Protein 6BLB (pdb70)

CATH classification: 3.40.50.300 (+2 more: 1.10.8.60, 1.10.10.10)

Nearest PDB structures (foldseek):
  6blb-assembly1_A  TM=1.003E+00  e=1.768E-63  Pseudomonas aeruginosa PAO1
  7x5b-assembly1_A  TM=1.002E+00  e=1.503E-60  Pseudomonas aeruginosa PAO1
  7pbl-assembly1_C  TM=7.960E-01  e=4.661E-44  Streptococcus thermophilus
  8efy-assembly1_M  TM=8.796E-01  e=1.458E-39  Thermus thermophilus HB8
  8efy-assembly1_B  TM=8.010E-01  e=1.638E-39  Thermus thermophilus HB8

GO terms:
  GO:0072715 cellular response to selenite ion (P, IMP)
  GO:0006281 DNA repair (P, IMP)
  GO:0071247 cellular response to chromate (P, IMP)

InterPro domains:
  IPR003593 AAA+ ATPase domain [SM00382] (55-182)
  IPR004605 Holliday junction branch migration complex subunit RuvB [MF_00016] (1-352)
  IPR004605 Holliday junction branch migration complex subunit RuvB [PTHR42848] (12-336)
  IPR004605 Holliday junction branch migration complex subunit RuvB [TIGR00635] (28-330)
  IPR008823 RuvB, winged helix, C-terminal domain [PF05491] (259-329)
  IPR008824 RuvB-like, AAA+ ATPase domain [PF05496] (24-182)
  IPR027417 P-loop containing nucleoside triphosphate hydrolase [G3DSA:3.40.50.300] (23-184)
  IPR027417 P-loop containing nucleoside triphosphate hydrolase [SSF52540] (24-255)
  IPR036388 Winged helix-like DNA-binding domain superfamily [G3DSA:1.10.10.10] (261-352)
  IPR036390 Winged helix DNA-binding domain superfamily [SSF46785] (261-334)
  IPR041445 RuvB, AAA lid domain [PF17864] (185-258)

Organism: Pseudomonas aeruginosa (strain ATCC 15692 / DSM 22644 / CIP 104116 / JCM 14847 / LMG 12228 / 1C / PRS 101 / PAO1) (NCBI:txid208964)

B-factor: mean 33.22, std 12.88, range [12.54, 93.62]

Solvent-accessible surface area: 15752 Å² total; per-residue (Å²): 116,33,98,26,92,113,1,62,49,10,47,18,15,100,70,7,78,126,68,0,44,114,63,2,119,39,1,127,67,141,173,93,21,5,90,15,0,0,0,29,3,21,60,25,0,16,22,65,25,0,0,31,0,0,1,115,30,16,59,39,70,52,54,72,18,30,2,60,98,5,134,175,37,36,62,0,10,52,41,0,70,107,12,123,71,11,16,0,0,5,1,44,49,0,40,122,11,39,110,92,0,14,108,10,0,41,27,0,5,109,89,73,58,3,53,18,129,138,129,162,39,46,117,79,136,14,40,64,2,1,0,0,0,0,1,23,118,14,47,69,12,66,98,61,0,87,116,68,14,56,16,71,4,132,1,78,32,13,86,92,136,33,0,19,66,18,0,48,67,0,0,51,81,47,66,22,135,37,77,106,90,0,1,38,4,0,2,78,2,0,26,5,4,19,178,37,0,22,114,0,1,91,89,0,48,57,19,0,100,124,161,21,161,22,44,0,23,102,86,18,0,42,104,3,0,86,118,63,72,17,31,83,107,4,0,59,112,42,0,39,88,0,0,63,23,0,16,114,139,50,83,4,12,58,6,30,13,92,95,0,9,77,31,4,106,50,107,115,95,24,0,43,25,76,6,1,38,16,0,59,104,85,28,21,1,102,124,45,150,172,7,22,28,14,22,142,73,0,17,98,52,52,70,72,140,82,58,202,124,177,109

Sequence (311 aa):
AIRRPLKLADYIGQPSVREQMELFIHHAARGRQEALDHTLIFGPPGLGKTTLANIIAQEMGVSIKSTSSGPVLERPGDLAALLTNLEAGDVLFVDEIHRLSPIVEEVLYPAMEDFQLDIMIARSIKLDLPPFTLVGATTRAGMLTNPLRDRFGIVQRLEFYNVEDLATIVSRSAGILGLEIEEPQGAAEIAKRARGTPRIANRLLRRVRRDFAEVRGQGDITRRVIADKALNLLDVDERGFDHLDRRLLLTMIDKKFDDGGPVGIDNLAAALSEEERHTIEDVLEPYLIQQGYIMRTPRGRVVTRHAYLHFGLNIPKRLG

Secondary structure (DSSP, 8-state):
--S--SGGG--S-HHHHHHHHHHHHHHHHTT-PPPPEEEESSTTSSHHHHHHHHHHHHT--EEEEETTT--SHHHHHHHHTTPPTT-EEEEETGGGS-HHHHHHHHHHHHHSEEEEE---EEEEE----EEEEEES-GGGS-HHHHHT-SEEEE--PPPHHHHHHHHHHHHHHTT--B-HHHHHHHHHTSTT-HHHHHHHHHHHHHHHHHHSSSSB-HHHHHHHHHHTT--TTS--HHHHHHHHHHHHHHTT--B-HHHHHHHHT--HHIIIIIIHHHHHHTTSEEEETTEEEE-HHHHHHTTPPPP----

Foldseek 3Di:
DLQDQALVNDFFQVVVSVVLVVQLVVCVVVVAAGFAEEEAAFPQAQLVSVLNNSCSSNVHEEAEDEQVRCPDLVVVVVVQQPGDARYEYEYEQNLNHDPVNLVQVLCCLVPQWGWDCVVDTDIDHGHHYYYYYYHNDLVSHDPSSSVSGPHYHYGYQGDLVRQLVSLVVLCVVVVAAEDSLLSSQLSQQQLSHNSSSNVLSVQLQVQCVPPHVRHGYNVSSVVSCVVQQGDRNNDHPVLLVLLVCCCPVVVQDQDALVRSCVSSVHDSCCCVRPRPPSCVVVQQWDADPRHIGGDQVSCVVVVHDRDDDDD

Radius of gyration: 22.4 Å; Cα contacts (8 Å, |Δi|>4): 532; chains: 1; bounding box: 49×68×50 Å

Structure (mmCIF, N/CA/C/O backbone):
data_6BLB
#
_entry.id   6BLB
#
_cell.length_a   85.537
_cell.length_b   85.537
_cell.length_c   77.103
_cell.angle_alpha   90.00
_cell.angle_beta   90.00
_cell.angle_gamma   120.00
#
_symmetry.space_group_name_H-M   'P 65'
#
loop_
_entity.id
_entity.type
_entity.pdbx_description
1 polymer 'Holliday junction ATP-dependent DNA helicase RuvB'
2 non-polymer "ADENOSINE-5'-DIPHOSPHATE"
3 non-polymer 'TRIETHYLENE GLYCOL'
4 water water
#
loop_
_atom_site.group_PDB
_atom_site.id
_atom_site.type_symbol
_atom_site.label_atom_id
_atom_site.label_alt_id
_atom_site.label_comp_id
_atom_site.label_asym_id
_atom_site.label_entity_id
_atom_site.label_seq_id
_atom_site.pdbx_PDB_ins_code
_atom_site.Cartn_x
_atom_site.Cartn_y
_atom_site.Cartn_z
_atom_site.occupancy
_atom_site.B_iso_or_equiv
_atom_site.auth_seq_id
_atom_site.auth_comp_id
_atom_site.auth_asym_id
_atom_site.auth_atom_id
_atom_site.pdbx_PDB_model_num
ATOM 1 N N . ALA A 1 26 ? 31.284 22.631 -14.181 1.00 74.62 23 ALA A N 1
ATOM 2 C CA . ALA A 1 26 ? 32.581 23.344 -13.961 1.00 73.30 23 ALA A CA 1
ATOM 3 C C . ALA A 1 26 ? 32.940 23.400 -12.474 1.00 69.45 23 ALA A C 1
ATOM 4 O O . ALA A 1 26 ? 34.055 23.057 -12.082 1.00 68.77 23 ALA A O 1
ATOM 6 N N . ILE A 1 27 ? 31.971 23.815 -11.660 1.00 67.01 24 ILE A N 1
ATOM 7 C CA . ILE A 1 27 ? 32.154 23.976 -10.201 1.00 61.89 24 ILE A CA 1
ATOM 8 C C . ILE A 1 27 ? 31.995 22.707 -9.349 1.00 57.62 24 ILE A C 1
ATOM 9 O O . ILE A 1 27 ? 32.326 22.722 -8.159 1.00 56.56 24 ILE A O 1
ATOM 14 N N A ARG A 1 28 ? 31.482 21.631 -9.947 0.50 56.07 25 ARG A N 1
ATOM 15 N N B ARG A 1 28 ? 31.482 21.633 -9.948 0.50 56.05 25 ARG A N 1
ATOM 16 C CA A ARG A 1 28 ? 31.323 20.368 -9.233 0.50 53.01 25 ARG A CA 1
ATOM 17 C CA B ARG A 1 28 ? 31.319 20.362 -9.246 0.50 52.99 25 ARG A CA 1
ATOM 18 C C A ARG A 1 28 ? 32.664 19.638 -9.226 0.50 50.17 25 ARG A C 1
ATOM 19 C C B ARG A 1 28 ? 32.661 19.627 -9.231 0.50 50.15 25 ARG A C 1
ATOM 20 O O A ARG A 1 28 ? 33.252 19.434 -10.290 0.50 50.74 25 ARG A O 1
ATOM 21 O O B ARG A 1 28 ? 33.246 19.410 -10.294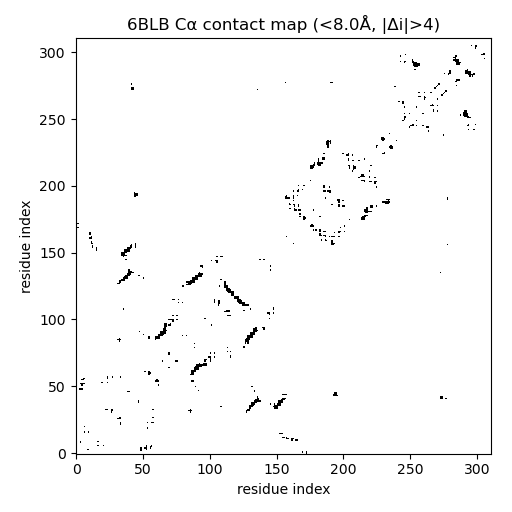 0.50 50.65 25 ARG A O 1
ATOM 36 N N . PRO A 1 29 ? 33.162 19.245 -8.034 1.00 47.13 26 PRO A N 1
ATOM 37 C CA . PRO A 1 29 ? 34.457 18.536 -8.008 1.00 45.48 26 PRO A CA 1
ATOM 38 C C . PRO A 1 29 ? 34.388 17.195 -8.747 1.00 43.75 26 PRO A C 1
ATOM 39 O O . PRO A 1 29 ? 33.438 16.430 -8.556 1.00 44.32 26 PRO A O 1
ATOM 43 N N . LEU A 1 30 ? 35.362 16.955 -9.617 1.00 43.60 27 LEU A N 1
ATOM 44 C CA . LEU A 1 30 ? 35.435 15.722 -10.403 1.00 44.19 27 LEU A CA 1
ATOM 45 C C . LEU A 1 30 ? 36.502 14.802 -9.859 1.00 39.85 27 LEU A C 1
ATOM 46 O O . LEU A 1 30 ? 36.654 13.671 -10.333 1.00 38.71 27 LEU A O 1
ATOM 51 N N . LYS A 1 31 ? 37.259 15.286 -8.877 1.00 36.67 28 LYS A N 1
ATOM 52 C CA . LYS A 1 31 ? 38.275 14.464 -8.243 1.00 34.97 28 LYS A CA 1
ATOM 53 C C . LYS A 1 31 ? 38.369 14.761 -6.762 1.00 31.57 28 LYS A C 1
ATOM 54 O O . LYS A 1 31 ? 37.927 15.820 -6.292 1.00 28.78 28 LYS A O 1
ATOM 60 N N . LEU A 1 32 ? 38.919 13.807 -6.018 1.00 29.30 29 LEU A N 1
ATOM 61 C CA . LEU A 1 32 ? 39.007 13.937 -4.556 1.00 30.21 29 LEU A CA 1
ATOM 62 C C . LEU A 1 32 ? 39.805 15.124 -4.080 1.00 31.56 29 LEU A C 1
ATOM 63 O O . LEU A 1 32 ? 39.483 15.691 -3.034 1.00 33.40 29 LEU A O 1
ATOM 68 N N . ALA A 1 33 ? 40.831 15.519 -4.838 1.00 33.97 30 ALA A N 1
ATOM 69 C CA . ALA A 1 33 ? 41.642 16.683 -4.456 1.00 36.38 30 ALA A CA 1
ATOM 70 C C . ALA A 1 33 ? 40.805 17.961 -4.300 1.00 38.64 30 ALA A C 1
ATOM 71 O O . ALA A 1 33 ? 41.167 18.851 -3.526 1.00 39.21 30 ALA A O 1
ATOM 73 N N . ASP A 1 34 ? 39.681 18.039 -5.017 1.00 37.71 31 ASP A N 1
ATOM 74 C CA . ASP A 1 34 ? 38.819 19.222 -4.979 1.00 39.57 31 ASP A CA 1
ATOM 75 C C . ASP A 1 34 ? 37.599 19.059 -4.069 1.00 37.62 31 ASP A C 1
ATOM 76 O O . ASP A 1 34 ? 36.743 19.942 -4.037 1.00 36.79 31 ASP A O 1
ATOM 81 N N . TYR A 1 35 ? 37.531 17.943 -3.337 1.00 34.10 32 TYR A N 1
ATOM 82 C CA . TYR A 1 35 ? 36.405 17.638 -2.452 1.00 34.62 32 TYR A CA 1
ATOM 83 C C . TYR A 1 35 ? 36.712 18.254 -1.086 1.00 35.40 32 TYR A C 1
ATOM 84 O O . TYR A 1 35 ? 37.438 17.674 -0.280 1.00 37.20 32 TYR A O 1
ATOM 93 N N . ILE A 1 36 ? 36.184 19.456 -0.866 1.00 34.19 33 ILE A N 1
ATOM 94 C CA . ILE A 1 36 ? 36.393 20.237 0.357 1.00 34.25 33 ILE A CA 1
ATOM 95 C C . ILE A 1 36 ? 35.322 19.957 1.401 1.00 32.39 33 ILE A C 1
ATOM 96 O O . ILE A 1 36 ? 34.180 19.662 1.056 1.00 31.05 33 ILE A O 1
ATOM 101 N N . GLY A 1 37 ? 35.705 20.032 2.675 1.00 30.79 34 GLY A N 1
ATOM 102 C CA . GLY A 1 37 ? 34.743 19.964 3.772 1.00 31.61 34 GLY A CA 1
ATOM 103 C C . GLY A 1 37 ? 34.283 18.635 4.335 1.00 30.76 34 GLY A C 1
ATOM 104 O O . GLY A 1 37 ? 33.418 18.629 5.219 1.00 31.37 34 GLY A O 1
ATOM 105 N N . GLN A 1 38 ? 34.836 17.531 3.835 1.00 29.14 35 GLN A N 1
ATOM 106 C CA . GLN A 1 38 ? 34.549 16.168 4.350 1.00 27.87 35 GLN A CA 1
ATOM 107 C C . GLN A 1 38 ? 35.907 15.447 4.418 1.00 26.25 35 GLN A C 1
ATOM 108 O O . GLN A 1 38 ? 36.128 14.474 3.700 1.00 24.62 35 GLN A O 1
ATOM 114 N N . PRO A 1 39 ? 36.824 15.935 5.283 1.00 26.54 36 PRO A N 1
ATOM 115 C CA . PRO A 1 39 ? 38.204 15.410 5.310 1.00 26.72 36 PRO A CA 1
ATOM 116 C C . PRO A 1 39 ? 38.338 13.916 5.568 1.00 25.64 36 PRO A C 1
ATOM 117 O O . PRO A 1 39 ? 39.172 13.270 4.942 1.00 23.93 36 PRO A O 1
ATOM 121 N N . SER A 1 40 ? 37.529 13.383 6.469 1.00 25.22 37 SER A N 1
ATOM 122 C CA . SER A 1 40 ? 37.580 11.957 6.782 1.00 26.10 37 SER A CA 1
ATOM 123 C C . SER A 1 40 ? 37.162 11.117 5.560 1.00 23.98 37 SER A C 1
ATOM 124 O O . SER A 1 40 ? 37.811 10.128 5.212 1.00 22.76 37 SER A O 1
ATOM 127 N N . VAL A 1 41 ? 36.073 11.525 4.912 1.00 23.13 38 VAL A N 1
ATOM 128 C CA . VAL A 1 41 ? 35.588 10.841 3.715 1.00 23.50 38 VAL A CA 1
ATOM 129 C C . VAL A 1 41 ? 36.628 10.895 2.619 1.00 22.93 38 VAL A C 1
ATOM 130 O O . VAL A 1 41 ? 36.950 9.870 2.017 1.00 22.44 38 VAL A O 1
ATOM 134 N N . ARG A 1 42 ? 37.160 12.086 2.365 1.00 23.30 39 ARG A N 1
ATOM 135 C CA . ARG A 1 42 ? 38.178 12.261 1.351 1.00 23.94 39 ARG A CA 1
ATOM 136 C C . ARG A 1 42 ? 39.419 11.392 1.609 1.00 22.13 39 ARG A C 1
ATOM 137 O O . ARG A 1 42 ? 39.871 10.686 0.711 1.00 21.12 39 ARG A O 1
ATOM 145 N N . GLU A 1 43 ? 39.970 11.471 2.817 1.00 21.59 40 GLU A N 1
ATOM 146 C CA . GLU A 1 43 ? 41.185 10.698 3.144 1.00 22.23 40 GLU A CA 1
ATOM 147 C C . GLU A 1 43 ? 40.953 9.184 2.990 1.00 20.90 40 GLU A C 1
ATOM 148 O O . GLU A 1 43 ? 41.793 8.469 2.435 1.00 19.35 40 GLU A O 1
ATOM 154 N N . GLN A 1 44 ? 39.834 8.704 3.508 1.00 19.74 41 GLN A N 1
ATOM 155 C CA . GLN A 1 44 ? 39.508 7.279 3.399 1.00 20.08 41 GLN A CA 1
ATOM 156 C C . GLN A 1 44 ? 39.359 6.831 1.935 1.00 19.50 41 GLN A C 1
ATOM 157 O O . GLN A 1 44 ? 39.946 5.806 1.501 1.00 18.59 41 GLN A O 1
ATOM 163 N N . MET A 1 45 ? 38.573 7.585 1.164 1.00 19.36 42 MET A N 1
ATOM 164 C CA . MET A 1 45 ? 38.339 7.205 -0.224 1.00 19.71 42 MET A CA 1
ATOM 165 C C . MET A 1 45 ? 39.597 7.253 -1.079 1.00 20.42 42 MET A C 1
ATOM 166 O O . MET A 1 45 ? 39.779 6.398 -1.959 1.00 19.99 42 MET A O 1
ATOM 171 N N . GLU A 1 46 ? 40.457 8.238 -0.835 1.00 21.02 43 GLU A N 1
ATOM 172 C CA . GLU A 1 46 ? 41.722 8.321 -1.560 1.00 23.25 43 GLU A CA 1
ATOM 173 C C . GLU A 1 46 ? 42.532 7.049 -1.311 1.00 21.19 43 GLU A C 1
ATOM 174 O O . GLU A 1 46 ? 43.118 6.505 -2.246 1.00 21.77 43 GLU A O 1
ATOM 180 N N . LEU A 1 47 ? 42.547 6.596 -0.058 1.00 19.61 44 LEU A N 1
ATOM 181 C CA . LEU A 1 47 ? 43.289 5.407 0.329 1.00 20.52 44 LEU A CA 1
ATOM 182 C C . LEU A 1 47 ? 42.711 4.130 -0.310 1.00 19.22 44 LEU A C 1
ATOM 183 O O . LEU A 1 47 ? 43.443 3.338 -0.902 1.00 17.58 44 LEU A O 1
ATOM 188 N N . PHE A 1 48 ? 41.394 3.955 -0.200 1.00 17.94 45 PHE A N 1
ATOM 189 C CA . PHE A 1 48 ? 40.766 2.728 -0.698 1.00 17.56 45 PHE A CA 1
ATOM 190 C C . PHE A 1 48 ? 40.844 2.613 -2.215 1.00 17.67 45 PHE A C 1
ATOM 191 O O . PHE A 1 48 ? 41.057 1.517 -2.743 1.00 16.72 45 PHE A O 1
ATOM 199 N N . ILE A 1 49 ? 40.698 3.755 -2.898 1.00 17.04 46 ILE A N 1
ATOM 200 C CA . ILE A 1 49 ? 40.797 3.816 -4.353 1.00 17.80 46 ILE A CA 1
ATOM 201 C C . ILE A 1 49 ? 42.226 3.529 -4.837 1.00 17.30 46 ILE A C 1
ATOM 202 O O . ILE A 1 49 ? 42.410 2.727 -5.749 1.00 17.42 46 ILE A O 1
ATOM 207 N N A HIS A 1 50 ? 43.218 4.179 -4.237 0.50 17.74 47 HIS A N 1
ATOM 208 N N B HIS A 1 50 ? 43.225 4.166 -4.222 0.50 17.93 47 HIS A N 1
ATOM 209 C CA A HIS A 1 50 ? 44.607 3.955 -4.631 0.50 18.69 47 HIS A CA 1
ATOM 210 C CA B HIS A 1 50 ? 44.628 3.940 -4.601 0.50 19.03 47 HIS A CA 1
ATOM 211 C C A HIS A 1 50 ? 44.993 2.475 -4.391 0.50 17.86 47 HIS A C 1
ATOM 212 C C B HIS A 1 50 ? 44.958 2.455 -4.415 0.50 18.00 47 HIS A C 1
ATOM 213 O O A HIS A 1 50 ? 45.714 1.878 -5.186 0.50 17.91 47 HIS A O 1
ATOM 214 O O B HIS A 1 50 ? 45.606 1.837 -5.256 0.50 17.91 47 HIS A O 1
ATOM 227 N N . ALA A 1 51 ? 44.468 1.882 -3.319 1.00 17.35 48 ALA A N 1
ATOM 228 C CA . ALA A 1 51 ? 44.731 0.466 -3.018 1.00 17.17 48 ALA A CA 1
ATOM 229 C C . ALA A 1 51 ? 44.099 -0.475 -4.051 1.00 17.16 48 ALA A C 1
ATOM 230 O O . ALA A 1 51 ? 44.771 -1.397 -4.534 1.00 16.56 48 ALA A O 1
ATOM 232 N N . ALA A 1 52 ? 42.827 -0.242 -4.382 1.00 16.24 49 ALA A N 1
ATOM 233 C CA . ALA A 1 52 ? 42.134 -1.077 -5.369 1.00 17.80 49 ALA A CA 1
ATOM 234 C C . ALA A 1 52 ? 42.804 -0.985 -6.743 1.00 19.63 49 ALA A C 1
ATOM 235 O O . ALA A 1 52 ? 42.993 -2.002 -7.424 1.00 19.81 49 ALA A O 1
ATOM 237 N N . ARG A 1 53 ? 43.177 0.228 -7.141 1.00 21.18 50 ARG A N 1
ATOM 238 C CA . ARG A 1 53 ? 43.868 0.434 -8.422 1.00 24.00 50 ARG A CA 1
ATOM 239 C C . ARG A 1 53 ? 45.209 -0.253 -8.422 1.00 22.64 50 ARG A C 1
ATOM 240 O O . ARG A 1 53 ? 45.576 -0.856 -9.414 1.00 22.39 50 ARG A O 1
ATOM 248 N N . GLY A 1 54 ? 45.921 -0.183 -7.299 1.00 21.79 51 GLY A N 1
ATOM 249 C CA . GLY A 1 54 ? 47.224 -0.844 -7.152 1.00 22.06 51 GLY A CA 1
ATOM 250 C C . GLY A 1 54 ? 47.161 -2.350 -7.381 1.00 21.94 51 GLY A C 1
ATOM 251 O O . GLY A 1 54 ? 48.126 -2.961 -7.866 1.00 23.55 51 GLY A O 1
ATOM 252 N N . ARG A 1 55 ? 46.024 -2.951 -7.032 1.00 20.96 52 ARG A N 1
ATOM 253 C CA . ARG A 1 55 ? 45.812 -4.398 -7.206 1.00 21.33 52 ARG A CA 1
ATOM 254 C C . ARG A 1 55 ? 45.132 -4.732 -8.536 1.00 22.16 52 ARG A C 1
ATOM 255 O O . ARG A 1 55 ? 44.927 -5.903 -8.840 1.00 22.69 52 ARG A O 1
ATOM 263 N N . GLN A 1 56 ? 44.828 -3.711 -9.335 1.00 22.80 53 GLN A N 1
ATOM 264 C CA . GLN A 1 56 ? 44.034 -3.859 -10.577 1.00 25.30 53 GLN A CA 1
ATOM 265 C C . GLN A 1 56 ? 42.703 -4.581 -10.286 1.00 25.60 53 GLN A C 1
ATOM 266 O O . GLN A 1 56 ? 42.294 -5.488 -11.019 1.00 27.28 53 GLN A O 1
ATOM 272 N N . GLU A 1 57 ? 42.054 -4.190 -9.198 1.00 23.60 54 GLU A N 1
ATOM 273 C CA . GLU A 1 57 ? 40.770 -4.779 -8.805 1.00 25.41 54 GLU A CA 1
ATOM 274 C C . GLU A 1 57 ? 39.683 -3.723 -8.775 1.00 24.55 54 GLU A C 1
ATOM 275 O O . GLU A 1 57 ? 39.970 -2.518 -8.707 1.00 24.56 54 GLU A O 1
ATOM 281 N N . ALA A 1 58 ? 38.436 -4.179 -8.790 1.00 23.06 55 ALA A N 1
ATOM 282 C CA . ALA A 1 58 ? 37.312 -3.270 -8.598 1.00 22.71 55 ALA A CA 1
ATOM 283 C C . ALA A 1 58 ? 37.293 -2.818 -7.129 1.00 21.57 55 ALA A C 1
ATOM 284 O O . ALA A 1 58 ? 37.715 -3.557 -6.232 1.00 21.24 55 ALA A O 1
ATOM 286 N N . LEU A 1 59 ? 36.848 -1.600 -6.899 1.00 20.65 56 LEU A N 1
ATOM 287 C CA . LEU A 1 59 ? 36.707 -1.110 -5.535 1.00 20.41 56 LEU A CA 1
ATOM 288 C C . LEU A 1 59 ? 35.559 -1.879 -4.851 1.00 20.07 56 LEU A C 1
ATOM 289 O O . LEU A 1 59 ? 34.574 -2.238 -5.500 1.00 19.70 56 LEU A O 1
ATOM 294 N N . ASP A 1 60 ? 35.693 -2.131 -3.553 1.00 20.30 57 ASP A N 1
ATOM 295 C CA . ASP A 1 60 ? 34.621 -2.764 -2.778 1.00 21.01 57 ASP A CA 1
ATOM 296 C C . ASP A 1 60 ? 33.352 -1.910 -2.842 1.00 19.47 57 ASP A C 1
ATOM 297 O O . ASP A 1 60 ? 33.419 -0.677 -2.949 1.00 17.79 57 ASP A O 1
ATOM 302 N N . HIS A 1 61 ? 32.201 -2.579 -2.764 1.00 19.29 58 HIS A N 1
ATOM 303 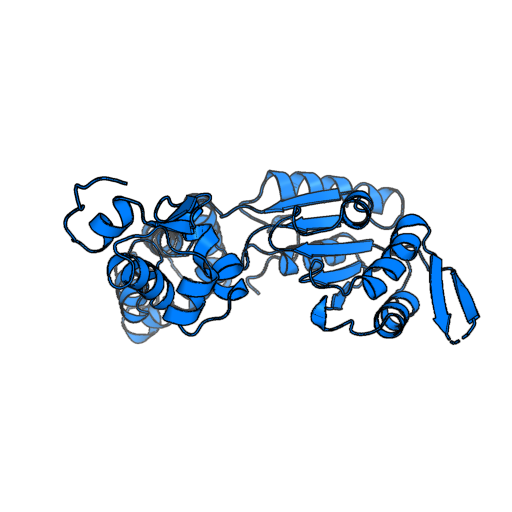C CA . HIS A 1 61 ? 30.899 -1.887 -2.794 1.00 17.77 58 HIS A CA 1
ATOM 304 C C . HIS A 1 61 ? 30.877 -0.818 -1.692 1.00 18.04 58 HIS A C 1
ATOM 305 O O . HIS A 1 61 ? 31.291 -1.066 -0.549 1.00 16.17 58 HIS A O 1
ATOM 312 N N . THR A 1 62 ? 30.406 0.374 -2.058 1.00 16.99 59 THR A N 1
ATOM 313 C CA . THR A 1 62 ? 30.445 1.534 -1.200 1.00 17.46 59 THR A CA 1
ATOM 314 C C . THR A 1 62 ? 29.054 2.143 -0.962 1.00 17.59 59 THR A C 1
ATOM 315 O O . THR A 1 62 ? 28.296 2.355 -1.910 1.00 17.47 59 THR A O 1
ATOM 319 N N . LEU A 1 63 ? 28.733 2.380 0.303 1.00 18.75 60 LEU A N 1
ATOM 320 C CA . LEU A 1 63 ? 27.477 2.985 0.716 1.00 19.84 60 LEU A CA 1
ATOM 321 C C . LEU A 1 63 ? 27.778 4.401 1.163 1.00 20.92 60 LEU A C 1
ATOM 322 O O . LEU A 1 63 ? 28.646 4.614 1.988 1.00 20.35 60 LEU A O 1
ATOM 327 N N . ILE A 1 64 ? 27.053 5.371 0.612 1.00 21.50 61 ILE A N 1
ATOM 328 C CA . ILE A 1 64 ? 27.223 6.764 0.982 1.00 22.10 61 ILE A CA 1
ATOM 329 C C . ILE A 1 64 ? 25.905 7.217 1.533 1.00 25.74 61 ILE A C 1
ATOM 330 O O . ILE A 1 64 ? 24.877 7.107 0.845 1.00 26.31 61 ILE A O 1
ATOM 335 N N . PHE A 1 65 ? 25.896 7.697 2.765 1.00 27.22 62 PHE A N 1
ATOM 336 C CA . PHE A 1 65 ? 24.639 8.204 3.286 1.00 30.24 62 PHE A CA 1
ATOM 337 C C . PHE A 1 65 ? 24.747 9.588 3.920 1.00 29.51 62 PHE A C 1
ATOM 338 O O . PHE A 1 65 ? 25.842 10.089 4.184 1.00 26.90 62 PHE A O 1
ATOM 346 N N . GLY A 1 66 ? 23.572 10.208 4.052 1.00 32.44 63 GLY A N 1
ATOM 347 C CA . GLY A 1 66 ? 23.384 11.531 4.627 1.00 33.96 63 GLY A CA 1
ATOM 348 C C . GLY A 1 66 ? 22.313 12.318 3.863 1.00 35.61 63 GLY A C 1
ATOM 349 O O . GLY A 1 66 ? 21.793 11.854 2.840 1.00 36.06 63 GLY A O 1
ATOM 350 N N . PRO A 1 67 ? 21.988 13.526 4.342 1.00 36.37 64 PRO A N 1
ATOM 351 C CA . PRO A 1 67 ? 20.992 14.426 3.732 1.00 37.61 64 PRO A CA 1
ATOM 352 C C . PRO A 1 67 ? 21.244 14.816 2.245 1.00 38.86 64 PRO A C 1
ATOM 353 O O . PRO A 1 67 ? 22.389 14.732 1.773 1.00 35.94 64 PRO A O 1
ATOM 357 N N . PRO A 1 68 ? 20.190 15.287 1.526 1.00 38.74 65 PRO A N 1
ATOM 358 C CA . PRO A 1 68 ? 20.346 15.701 0.122 1.00 37.78 65 PRO A CA 1
ATOM 359 C C . PRO A 1 68 ? 21.158 16.982 -0.096 1.00 38.78 65 PRO A C 1
ATOM 360 O O . PRO A 1 68 ? 21.103 17.903 0.716 1.00 37.66 65 PRO A O 1
ATOM 364 N N . GLY A 1 69 ? 21.885 17.038 -1.213 1.00 37.67 66 GLY A N 1
ATOM 365 C CA . GLY A 1 69 ? 22.702 18.208 -1.552 1.00 37.33 66 GLY A CA 1
ATOM 366 C C . GLY A 1 69 ? 24.104 18.187 -0.987 1.00 37.90 66 GLY A C 1
ATOM 367 O O . GLY A 1 69 ? 24.920 19.125 -1.247 1.00 38.07 66 GLY A O 1
ATOM 368 N N . LEU A 1 70 ? 24.418 17.113 -0.250 1.00 35.55 67 LEU A N 1
ATOM 369 C CA . LEU A 1 70 ? 25.724 16.986 0.388 1.00 35.51 67 LEU A CA 1
ATOM 370 C C . LEU A 1 70 ? 26.819 16.446 -0.521 1.00 35.82 67 LEU A C 1
ATOM 371 O O . LEU A 1 70 ? 27.992 16.433 -0.128 1.00 37.54 67 LEU A O 1
ATOM 376 N N . GLY A 1 71 ? 26.442 16.007 -1.722 1.00 35.09 68 GLY A N 1
ATOM 377 C CA . GLY A 1 71 ? 27.400 15.510 -2.701 1.00 35.16 68 GLY A CA 1
ATOM 378 C C . GLY A 1 71 ? 27.431 14.000 -2.851 1.00 32.20 68 GLY A C 1
ATOM 379 O O . GLY A 1 71 ? 28.505 13.449 -3.096 1.00 30.97 68 GLY A O 1
ATOM 380 N N . LYS A 1 72 ? 26.287 13.327 -2.695 1.00 28.70 69 LYS A N 1
ATOM 381 C CA . LYS A 1 72 ? 26.300 11.851 -2.817 1.00 26.97 69 LYS A CA 1
ATOM 382 C C . LYS A 1 72 ? 26.526 11.444 -4.265 1.00 25.22 69 LYS A C 1
ATOM 383 O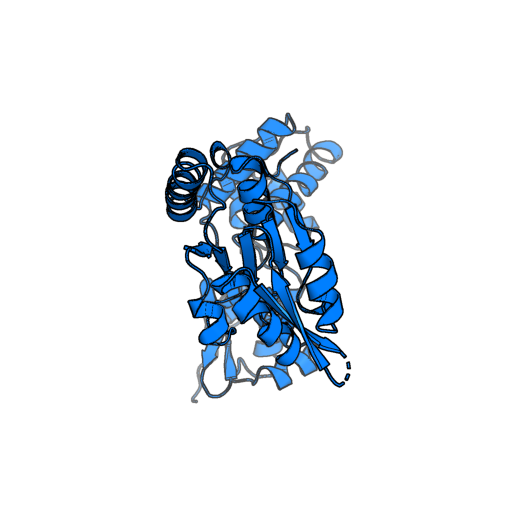 O . LYS A 1 72 ? 27.388 10.635 -4.533 1.00 22.98 69 LYS A O 1
ATOM 389 N N . THR A 1 73 ? 25.768 12.029 -5.184 1.00 26.51 70 THR A N 1
ATOM 390 C CA . THR A 1 73 ? 25.947 11.761 -6.626 1.00 27.77 70 THR A CA 1
ATOM 391 C C . THR A 1 73 ? 27.338 12.209 -7.080 1.00 26.75 70 THR A C 1
ATOM 392 O O . THR A 1 73 ? 28.010 11.534 -7.855 1.00 26.71 70 THR A O 1
ATOM 396 N N . THR A 1 74 ? 27.774 13.333 -6.550 1.00 27.26 71 THR A N 1
ATOM 397 C CA . THR A 1 74 ? 29.088 13.883 -6.858 1.00 28.72 71 THR A CA 1
ATOM 398 C C . THR A 1 74 ? 30.173 12.916 -6.416 1.00 27.04 71 THR A C 1
ATOM 399 O O . THR A 1 74 ? 31.097 12.636 -7.166 1.00 26.97 71 THR A O 1
ATOM 403 N N . LEU A 1 75 ? 30.033 12.357 -5.219 1.00 25.85 72 LEU A N 1
ATOM 404 C CA . LEU A 1 75 ? 31.047 11.439 -4.715 1.00 25.28 72 LEU A CA 1
ATOM 405 C C . LEU A 1 75 ? 31.051 10.164 -5.547 1.00 22.96 72 LEU A C 1
ATOM 406 O O . LEU A 1 75 ? 32.112 9.643 -5.868 1.00 24.19 72 LEU A O 1
ATOM 411 N N . ALA A 1 76 ? 29.871 9.700 -5.936 1.00 22.12 73 ALA A N 1
ATOM 412 C CA . ALA A 1 76 ? 29.764 8.494 -6.748 1.00 22.36 73 ALA A CA 1
ATOM 413 C C . ALA A 1 76 ? 30.511 8.667 -8.076 1.00 23.36 73 ALA A C 1
ATOM 414 O O . ALA A 1 76 ? 31.168 7.748 -8.552 1.00 22.54 73 ALA A O 1
ATOM 416 N N . ASN A 1 77 ? 30.382 9.848 -8.660 1.00 24.35 74 ASN A N 1
ATOM 417 C CA . ASN A 1 77 ? 31.065 10.157 -9.918 1.00 26.09 74 ASN A CA 1
ATOM 418 C C . ASN A 1 77 ? 32.567 10.302 -9.742 1.00 25.84 74 ASN A C 1
ATOM 419 O O . ASN A 1 77 ? 33.336 9.869 -10.596 1.00 26.28 74 ASN A O 1
ATOM 424 N N . ILE A 1 78 ? 32.971 10.902 -8.632 1.00 25.58 75 ILE A N 1
ATOM 425 C CA . ILE A 1 78 ? 34.388 10.998 -8.283 1.00 27.24 75 ILE A CA 1
ATOM 426 C C . ILE A 1 78 ? 34.990 9.583 -8.150 1.00 26.03 75 ILE A C 1
ATOM 427 O O . ILE A 1 78 ? 36.115 9.329 -8.616 1.00 25.88 75 ILE A O 1
ATOM 432 N N . ILE A 1 79 ? 34.249 8.666 -7.523 1.00 24.73 76 ILE A N 1
ATOM 433 C CA . ILE A 1 79 ? 34.732 7.298 -7.357 1.00 24.58 76 ILE A CA 1
ATOM 434 C C . ILE A 1 79 ? 35.048 6.692 -8.715 1.00 25.34 76 ILE A C 1
ATOM 435 O O . ILE A 1 79 ? 36.155 6.167 -8.927 1.00 25.32 76 ILE A O 1
ATOM 440 N N . ALA A 1 80 ? 34.096 6.775 -9.645 1.00 24.63 77 ALA A N 1
ATOM 441 C CA . ALA A 1 80 ? 34.311 6.245 -10.989 1.00 25.90 77 ALA A CA 1
ATOM 442 C C . ALA A 1 80 ? 35.494 6.926 -11.685 1.00 28.00 77 ALA A C 1
ATOM 443 O O . ALA A 1 80 ? 36.319 6.268 -12.321 1.00 28.24 77 ALA A O 1
ATOM 445 N N . GLN A 1 81 ? 35.569 8.243 -11.548 1.00 29.58 78 GLN A N 1
ATOM 446 C CA . GLN A 1 81 ? 36.648 9.029 -12.153 1.00 32.72 78 GLN A CA 1
ATOM 447 C C . GLN A 1 81 ? 38.026 8.649 -11.627 1.00 31.53 78 GLN A C 1
ATOM 448 O O . GLN A 1 81 ? 38.949 8.467 -12.403 1.00 31.05 78 GLN A O 1
ATOM 454 N N . GLU A 1 82 ? 38.135 8.522 -10.311 1.00 29.77 79 GLU A N 1
ATOM 455 C CA . GLU A 1 82 ? 39.394 8.176 -9.648 1.00 30.69 79 GLU A CA 1
ATOM 456 C C . GLU A 1 82 ? 39.775 6.730 -9.945 1.00 29.30 79 GLU A C 1
ATOM 457 O O . GLU A 1 82 ? 40.960 6.428 -10.068 1.00 29.71 79 GLU A O 1
ATOM 463 N N . MET A 1 83 ? 38.778 5.843 -10.060 1.00 27.14 80 MET A N 1
ATOM 464 C CA . MET A 1 83 ? 39.034 4.441 -10.431 1.00 27.00 80 MET A CA 1
ATOM 465 C C . MET A 1 83 ? 39.381 4.279 -11.912 1.00 29.62 80 MET A C 1
ATOM 466 O O . MET A 1 83 ? 39.934 3.244 -12.299 1.00 30.20 80 MET A O 1
ATOM 471 N N . GLY A 1 84 ? 39.066 5.288 -12.737 1.00 30.25 81 GLY A N 1
ATOM 472 C CA . GLY A 1 84 ? 39.345 5.231 -14.182 1.00 32.80 81 GLY A CA 1
ATOM 473 C C . GLY A 1 84 ? 38.393 4.307 -14.917 1.00 32.81 81 GLY A C 1
ATOM 474 O O . GLY A 1 84 ? 38.778 3.663 -15.908 1.00 34.80 81 GLY A O 1
ATOM 475 N N . VAL A 1 85 ? 37.152 4.247 -14.432 1.00 30.56 82 VAL A N 1
ATOM 476 C CA . VAL A 1 85 ? 36.125 3.370 -14.988 1.00 31.85 82 VAL A CA 1
ATOM 477 C C . VAL A 1 85 ? 34.838 4.144 -15.311 1.00 32.29 82 VAL A C 1
ATOM 478 O O . VAL A 1 85 ? 34.720 5.324 -14.994 1.00 32.23 82 VAL A O 1
ATOM 482 N N . SER A 1 86 ? 33.887 3.455 -15.930 1.00 32.20 83 SER A N 1
ATOM 483 C CA . SER A 1 86 ? 32.608 4.046 -16.288 1.00 33.45 83 SER A CA 1
ATOM 484 C C . SER A 1 86 ? 31.638 3.964 -15.132 1.00 31.75 83 SER A C 1
ATOM 485 O O . SER A 1 86 ? 31.772 3.113 -14.226 1.00 28.44 83 SER A O 1
ATOM 488 N N . ILE A 1 87 ? 30.648 4.846 -15.173 1.00 31.56 84 ILE A N 1
ATOM 489 C CA . ILE A 1 87 ? 29.605 4.870 -14.154 1.00 30.56 84 ILE A CA 1
ATOM 490 C C . ILE A 1 87 ? 28.254 4.817 -14.824 1.00 32.79 84 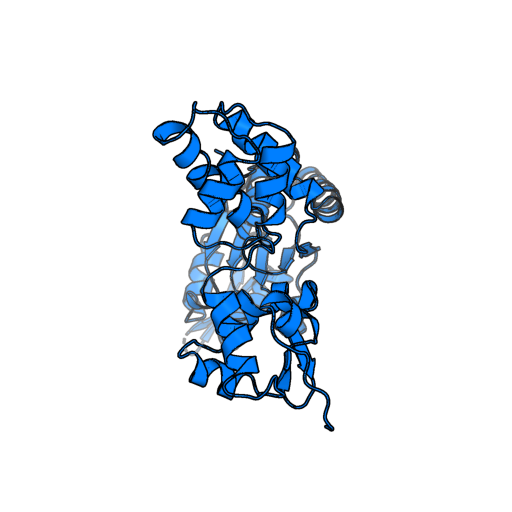ILE A C 1
ATOM 491 O O . ILE A 1 87 ? 27.999 5.551 -15.775 1.00 32.53 84 ILE A O 1
ATOM 496 N N . LYS A 1 88 ? 27.424 3.895 -14.354 1.00 33.10 85 LYS A N 1
ATOM 497 C CA . LYS A 1 88 ? 26.051 3.760 -14.811 1.00 35.91 85 LYS A CA 1
ATOM 498 C C . LYS A 1 88 ? 25.183 4.170 -13.633 1.00 34.63 85 LYS A C 1
ATOM 499 O O . LYS A 1 88 ? 25.257 3.555 -12.555 1.00 31.26 85 LYS A O 1
ATOM 505 N N . SER A 1 89 ? 24.351 5.191 -13.836 1.00 35.57 86 SER A N 1
ATOM 506 C CA . SER A 1 89 ? 23.508 5.734 -12.772 1.00 37.03 86 SER A CA 1
ATOM 507 C C . SER A 1 89 ? 22.037 5.349 -12.903 1.00 38.86 86 SER A C 1
ATOM 508 O O . SER A 1 89 ? 21.437 5.451 -13.987 1.00 39.39 86 SER A O 1
ATOM 511 N N . THR A 1 90 ? 21.461 4.918 -11.789 1.00 36.06 87 THR A N 1
ATOM 512 C CA . THR A 1 90 ? 20.060 4.529 -11.732 1.00 39.04 87 THR A CA 1
ATOM 513 C C . THR A 1 90 ? 19.540 4.917 -10.351 1.00 37.39 87 THR A C 1
ATOM 514 O O . THR A 1 90 ? 20.261 5.567 -9.571 1.00 34.81 87 THR A O 1
ATOM 518 N N A SER A 1 91 ? 18.299 4.528 -10.061 0.50 38.84 88 SER A N 1
ATOM 519 N N B SER A 1 91 ? 18.311 4.517 -10.047 0.50 38.07 88 SER A N 1
ATOM 520 C CA A SER A 1 91 ? 17.634 4.876 -8.809 0.50 39.27 88 SER A CA 1
ATOM 521 C CA B SER A 1 91 ? 17.705 4.813 -8.757 0.50 37.92 88 SER A CA 1
ATOM 522 C C A SER A 1 91 ? 16.722 3.729 -8.352 0.50 40.47 88 SER A C 1
ATOM 523 C C B SER A 1 91 ? 16.808 3.664 -8.333 0.50 39.63 88 SER A C 1
ATOM 524 O O A SER A 1 91 ? 16.226 2.967 -9.183 0.50 42.34 88 SER A O 1
ATOM 525 O O B SER A 1 91 ? 16.398 2.847 -9.160 0.50 41.48 88 SER A O 1
ATOM 530 N N . GLY A 1 92 ? 16.511 3.608 -7.038 1.00 39.61 89 GLY A N 1
ATOM 531 C CA . GLY A 1 92 ? 15.646 2.552 -6.465 1.00 40.84 89 GLY A CA 1
ATOM 532 C C . GLY A 1 92 ? 14.239 2.466 -7.072 1.00 43.24 89 GLY A C 1
ATOM 533 O O . GLY A 1 92 ? 13.761 1.380 -7.384 1.00 43.60 89 GLY A O 1
ATOM 534 N N . PRO A 1 93 ? 13.555 3.609 -7.212 1.00 45.50 90 PRO A N 1
ATOM 535 C CA . PRO A 1 93 ? 12.221 3.619 -7.857 1.00 47.79 90 PRO A CA 1
ATOM 536 C C . PRO A 1 93 ? 12.214 3.207 -9.339 1.00 49.45 90 PRO A C 1
ATOM 537 O O . PRO A 1 93 ? 11.237 2.638 -9.806 1.00 53.69 90 PRO A O 1
ATOM 541 N N . VAL A 1 94 ? 13.283 3.500 -10.068 1.00 49.04 91 VAL A N 1
ATOM 542 C CA . VAL A 1 94 ? 13.387 3.115 -11.487 1.00 51.82 91 VAL A CA 1
ATOM 543 C C . VAL A 1 94 ? 13.410 1.585 -11.709 1.00 51.67 91 VAL A C 1
ATOM 544 O O . VAL A 1 94 ? 12.890 1.091 -12.712 1.00 54.30 91 VAL A O 1
ATOM 548 N N . LEU A 1 95 ? 14.017 0.850 -10.784 1.00 49.33 92 LEU A N 1
ATOM 549 C CA . LEU A 1 95 ? 14.148 -0.602 -10.920 1.00 48.87 92 LEU A CA 1
ATOM 550 C C . LEU A 1 95 ? 12.896 -1.313 -10.393 1.00 50.37 92 LEU A C 1
ATOM 551 O O . LEU A 1 95 ? 12.892 -1.896 -9.311 1.00 49.70 92 LEU A O 1
ATOM 556 N N . GLU A 1 96 ? 11.841 -1.272 -11.199 1.00 52.74 93 GLU A N 1
ATOM 557 C CA . GLU A 1 96 ? 10.546 -1.838 -10.826 1.00 55.11 93 GLU A CA 1
ATOM 558 C C . GLU A 1 96 ? 10.506 -3.351 -10.792 1.00 54.22 93 GLU A C 1
ATOM 559 O O . GLU A 1 96 ? 9.769 -3.914 -9.985 1.00 54.95 93 GLU A O 1
ATOM 565 N N . ARG A 1 97 ? 11.292 -4.000 -11.654 1.00 53.11 94 ARG A N 1
ATOM 566 C CA . ARG A 1 97 ? 11.333 -5.471 -11.719 1.00 53.43 94 ARG A CA 1
ATOM 567 C C . ARG A 1 97 ? 12.757 -6.027 -11.671 1.00 49.48 94 ARG A C 1
ATOM 568 O O . ARG A 1 97 ? 13.703 -5.343 -12.054 1.00 45.74 94 ARG A O 1
ATOM 576 N N . PRO A 1 98 ? 12.911 -7.285 -11.213 1.00 48.82 95 PRO A N 1
ATOM 577 C CA . PRO A 1 98 ? 14.240 -7.899 -11.132 1.00 46.44 95 PRO A CA 1
ATOM 578 C C . PRO A 1 98 ? 15.014 -7.812 -12.448 1.00 44.58 95 PRO A C 1
ATOM 579 O O . PRO A 1 98 ? 16.227 -7.582 -12.439 1.00 41.01 95 PRO A O 1
ATOM 583 N N . GLY A 1 99 ? 14.297 -7.994 -13.560 1.00 45.28 96 GLY A N 1
ATOM 584 C CA . GLY A 1 99 ? 14.879 -7.931 -14.900 1.00 45.30 96 GLY A CA 1
ATOM 585 C C . GLY A 1 99 ? 15.465 -6.582 -15.288 1.00 43.78 96 GLY A C 1
ATOM 586 O O . GLY A 1 99 ? 16.363 -6.520 -16.124 1.00 42.75 96 GLY A O 1
ATOM 587 N N . ASP A 1 100 ? 14.946 -5.499 -14.707 1.00 43.36 97 ASP A N 1
ATOM 588 C CA . ASP A 1 100 ? 15.480 -4.165 -14.972 1.00 43.63 97 ASP A CA 1
ATOM 589 C C . ASP A 1 100 ? 16.889 -4.065 -14.379 1.00 40.03 97 ASP A C 1
ATOM 590 O O . ASP A 1 100 ? 17.790 -3.520 -15.006 1.00 40.20 97 ASP A O 1
ATOM 595 N N . LEU A 1 101 ? 17.066 -4.615 -13.183 1.00 38.78 98 LEU A N 1
ATOM 596 C CA . LEU A 1 101 ? 18.383 -4.610 -12.516 1.00 37.08 98 LEU A CA 1
ATOM 597 C C . LEU A 1 101 ? 19.348 -5.511 -13.290 1.00 36.99 98 LEU A C 1
ATOM 598 O O . LEU A 1 101 ? 20.504 -5.148 -13.556 1.00 34.63 98 LEU A O 1
ATOM 603 N N . ALA A 1 102 ? 18.838 -6.683 -13.671 1.00 38.32 99 ALA A N 1
ATOM 604 C CA . ALA A 1 102 ? 19.601 -7.668 -14.430 1.00 38.32 99 ALA A CA 1
ATOM 605 C C . ALA A 1 102 ? 20.199 -7.071 -15.701 1.00 39.16 99 ALA A C 1
ATOM 606 O O . ALA A 1 102 ? 21.384 -7.282 -15.993 1.00 39.60 99 ALA A O 1
ATOM 608 N N . ALA A 1 103 ? 19.380 -6.311 -16.432 1.00 40.11 100 ALA A N 1
ATOM 609 C CA . ALA A 1 103 ? 19.808 -5.652 -17.663 1.00 42.21 100 ALA A CA 1
ATOM 610 C C . ALA A 1 103 ? 20.993 -4.716 -17.426 1.00 42.25 100 ALA A C 1
ATOM 611 O O . ALA A 1 103 ? 21.911 -4.645 -18.253 1.00 43.66 100 ALA A O 1
ATOM 613 N N . LEU A 1 104 ? 20.986 -4.003 -16.300 1.00 40.12 101 LEU A N 1
ATOM 614 C CA . LEU A 1 104 ? 22.104 -3.120 -15.988 1.00 39.41 101 LEU A CA 1
ATOM 615 C C . LEU A 1 104 ? 23.344 -3.933 -15.641 1.00 37.72 101 LEU A C 1
ATOM 616 O O . LEU A 1 104 ? 24.410 -3.701 -16.204 1.00 37.72 101 LEU A O 1
ATOM 621 N N . LEU A 1 105 ? 23.177 -4.904 -14.747 1.00 36.82 102 LEU A N 1
ATOM 622 C CA . LEU A 1 105 ? 24.273 -5.757 -14.293 1.00 36.47 102 LEU A CA 1
ATOM 623 C C . LEU A 1 105 ? 24.997 -6.470 -15.436 1.00 39.19 102 LEU A C 1
ATOM 624 O O . LEU A 1 105 ? 26.235 -6.519 -15.469 1.00 39.54 102 LEU A O 1
ATOM 629 N N . THR A 1 106 ? 24.226 -6.988 -16.384 1.00 40.51 103 THR A N 1
ATOM 630 C CA . THR A 1 106 ? 24.784 -7.708 -17.530 1.00 42.39 103 THR A CA 1
ATOM 631 C C . THR A 1 106 ? 25.436 -6.798 -18.568 1.00 43.66 103 THR A C 1
ATOM 632 O O . THR A 1 106 ? 26.124 -7.283 -19.466 1.00 46.39 103 THR A O 1
ATOM 636 N N . ASN A 1 107 ? 25.215 -5.491 -18.455 1.00 44.30 104 ASN A N 1
ATOM 637 C CA . ASN A 1 107 ? 25.813 -4.522 -19.387 1.00 46.51 104 ASN A CA 1
ATOM 638 C C . ASN A 1 107 ? 27.064 -3.820 -18.825 1.00 43.93 104 ASN A C 1
ATOM 639 O O . ASN A 1 107 ? 27.646 -2.960 -19.496 1.00 44.44 104 ASN A O 1
ATOM 644 N N . LEU A 1 108 ? 27.486 -4.182 -17.610 1.00 38.48 105 LEU A N 1
ATOM 645 C CA . LEU A 1 108 ? 28.668 -3.559 -17.012 1.00 36.53 105 LEU A CA 1
ATOM 646 C C . LEU A 1 108 ? 29.978 -4.162 -17.534 1.00 36.77 105 LEU A C 1
ATOM 647 O O . LEU A 1 108 ? 30.066 -5.370 -17.805 1.00 36.27 105 LEU A O 1
ATOM 652 N N . GLU A 1 109 ? 30.997 -3.322 -17.673 1.00 36.32 106 GLU A N 1
ATOM 653 C CA . GLU A 1 109 ? 32.332 -3.820 -18.013 1.00 36.66 106 GLU A CA 1
ATOM 654 C C . GLU A 1 109 ? 33.049 -4.077 -16.691 1.00 34.62 106 GLU A C 1
ATOM 655 O O . GLU A 1 109 ? 32.670 -3.527 -15.654 1.00 31.81 106 GLU A O 1
ATOM 661 N N . ALA A 1 110 ? 34.068 -4.929 -16.725 1.00 34.78 107 ALA A N 1
ATOM 662 C CA . ALA A 1 110 ? 34.853 -5.261 -15.530 1.00 33.56 107 ALA A CA 1
ATOM 663 C C . ALA A 1 110 ? 35.361 -4.008 -14.828 1.00 32.30 107 ALA A C 1
ATOM 664 O O . ALA A 1 110 ? 36.074 -3.210 -15.425 1.00 33.68 107 ALA A O 1
ATOM 666 N N . GLY A 1 111 ? 35.001 -3.849 -13.560 1.00 28.95 108 GLY A N 1
ATOM 667 C CA . GLY A 1 111 ? 35.434 -2.696 -12.764 1.00 29.12 108 GLY A CA 1
ATOM 668 C C . GLY A 1 111 ? 34.498 -1.490 -12.765 1.00 28.95 108 GLY A C 1
ATOM 669 O O . GLY A 1 111 ? 34.722 -0.537 -12.011 1.00 29.42 108 GLY A O 1
ATOM 670 N N . ASP A 1 112 ? 33.459 -1.504 -13.604 1.00 29.43 109 ASP A N 1
ATOM 671 C CA . ASP A 1 112 ? 32.521 -0.376 -13.637 1.00 30.12 109 ASP A CA 1
ATOM 672 C C . ASP A 1 112 ? 31.753 -0.150 -12.331 1.00 27.01 109 ASP A C 1
ATOM 673 O O . ASP A 1 112 ? 31.549 -1.069 -11.530 1.00 26.92 109 ASP A O 1
ATOM 678 N N . VAL A 1 113 ? 31.326 1.092 -12.148 1.00 25.57 110 VAL A N 1
ATOM 679 C CA . VAL A 1 113 ? 30.501 1.484 -11.012 1.00 25.01 110 VAL A CA 1
ATOM 680 C C . VAL A 1 113 ? 29.034 1.497 -11.414 1.00 24.99 110 VAL A C 1
ATOM 681 O O . VAL A 1 113 ? 28.673 2.114 -12.417 1.00 26.64 110 VAL A O 1
ATOM 685 N N . LEU A 1 114 ? 28.199 0.795 -10.653 1.00 23.82 111 LEU A N 1
ATOM 686 C CA . LEU A 1 114 ? 26.731 0.881 -10.828 1.00 24.90 111 LEU A CA 1
ATOM 687 C C . LEU A 1 114 ? 26.261 1.681 -9.636 1.00 23.90 111 LEU A C 1
ATOM 688 O O . LEU A 1 114 ? 26.356 1.212 -8.501 1.00 22.61 111 LEU A O 1
ATOM 693 N N . PHE A 1 115 ? 25.813 2.911 -9.886 1.00 24.37 112 PHE A N 1
ATOM 694 C CA . PHE A 1 115 ? 25.342 3.803 -8.834 1.00 23.96 112 PHE A CA 1
ATOM 695 C C . PHE A 1 115 ? 23.832 3.743 -8.706 1.00 24.45 112 PHE A C 1
ATOM 696 O O . PHE A 1 115 ? 23.114 4.026 -9.666 1.00 24.66 112 PHE A O 1
ATOM 704 N N . VAL A 1 116 ? 23.359 3.368 -7.512 1.00 24.18 113 VAL A N 1
ATOM 705 C CA . VAL A 1 116 ? 21.941 3.259 -7.231 1.00 26.24 113 VAL A CA 1
ATOM 706 C C . VAL A 1 116 ? 21.587 4.267 -6.150 1.00 26.92 113 VAL A C 1
ATOM 707 O O . VAL A 1 116 ? 21.840 4.042 -4.957 1.00 25.81 113 VAL A O 1
ATOM 711 N N . ASP A 1 117 ? 21.041 5.403 -6.579 1.00 27.91 114 ASP A N 1
ATOM 712 C CA . ASP A 1 117 ? 20.624 6.456 -5.672 1.00 28.36 114 ASP A CA 1
ATOM 713 C C . ASP A 1 117 ? 19.293 6.023 -5.066 1.00 30.14 114 ASP A C 1
ATOM 714 O O . ASP A 1 117 ? 18.606 5.197 -5.638 1.00 31.61 114 ASP A O 1
ATOM 719 N N . GLU A 1 118 ? 18.977 6.524 -3.875 1.00 31.20 115 GLU A N 1
ATOM 720 C CA . GLU A 1 118 ? 17.726 6.216 -3.194 1.00 34.54 115 GLU A CA 1
ATOM 721 C C . GLU A 1 118 ? 17.573 4.684 -3.041 1.00 32.57 115 GLU A C 1
ATOM 722 O O . GLU A 1 118 ? 16.491 4.125 -3.254 1.00 34.16 115 GLU A O 1
ATOM 728 N N . ILE A 1 119 ? 18.667 4.025 -2.667 1.00 30.18 116 ILE A N 1
ATOM 729 C CA . ILE A 1 119 ? 18.716 2.556 -2.624 1.00 29.36 116 ILE A CA 1
ATOM 730 C C . ILE A 1 119 ? 17.738 1.914 -1.629 1.00 29.88 116 ILE A C 1
ATOM 731 O O . ILE A 1 119 ? 17.342 0.793 -1.830 1.00 30.02 116 ILE A O 1
ATOM 736 N N . HIS A 1 120 ? 17.340 2.642 -0.588 1.00 32.06 117 HIS A N 1
ATOM 737 C CA . HIS A 1 120 ? 16.372 2.128 0.401 1.00 34.76 117 HIS A CA 1
ATOM 738 C C . HIS A 1 120 ? 14.957 1.959 -0.162 1.00 39.17 117 HIS A C 1
ATOM 739 O O . HIS A 1 120 ? 14.091 1.377 0.510 1.00 39.38 117 HIS A O 1
ATOM 746 N N . ARG A 1 121 ? 14.720 2.475 -1.369 1.00 39.37 118 ARG A N 1
ATOM 747 C CA . ARG A 1 121 ? 13.413 2.357 -2.002 1.00 42.68 118 ARG A CA 1
ATOM 748 C C . ARG A 1 121 ? 13.349 1.238 -3.045 1.00 41.32 118 ARG A C 1
ATOM 749 O O . ARG A 1 121 ? 12.445 1.214 -3.878 1.00 39.88 118 ARG A O 1
ATOM 757 N N . LEU A 1 122 ? 14.319 0.325 -3.016 1.00 39.12 119 LEU A N 1
ATOM 758 C CA . LEU A 1 122 ? 14.264 -0.842 -3.891 1.00 40.97 119 LEU A CA 1
ATOM 759 C C . LEU A 1 122 ? 13.171 -1.741 -3.361 1.00 42.51 119 LEU A C 1
ATOM 760 O O . LEU A 1 122 ? 13.051 -1.904 -2.150 1.00 44.21 119 LEU A O 1
ATOM 765 N N . SER A 1 123 ? 12.368 -2.308 -4.254 1.00 44.53 120 SER A N 1
ATOM 766 C CA . SER A 1 123 ? 11.320 -3.218 -3.824 1.00 48.78 120 SER A CA 1
ATOM 767 C C . SER A 1 123 ? 12.005 -4.444 -3.226 1.00 47.98 120 SER A C 1
ATOM 768 O O . SER A 1 123 ? 13.064 -4.863 -3.734 1.00 44.58 120 SER A O 1
ATOM 771 N N . PRO A 1 124 ? 11.421 -5.020 -2.150 1.00 48.44 121 PRO A N 1
ATOM 772 C CA . PRO A 1 124 ? 12.037 -6.169 -1.468 1.00 48.55 121 PRO A CA 1
ATOM 773 C C . PRO A 1 124 ? 12.542 -7.270 -2.398 1.00 47.77 121 PRO A C 1
ATOM 774 O O . PRO A 1 124 ? 13.624 -7.810 -2.164 1.00 44.81 121 PRO A O 1
ATOM 778 N N . ILE A 1 125 ? 11.778 -7.573 -3.446 1.00 49.55 122 ILE A N 1
ATOM 779 C CA . ILE A 1 125 ? 12.165 -8.620 -4.403 1.00 51.59 122 ILE A CA 1
ATOM 780 C C . ILE A 1 125 ? 13.302 -8.203 -5.341 1.00 48.78 122 ILE A C 1
ATOM 781 O O . ILE A 1 125 ? 14.087 -9.054 -5.757 1.00 49.60 122 ILE A O 1
ATOM 786 N N . VAL A 1 126 ? 13.400 -6.916 -5.683 1.00 46.14 123 VAL A N 1
ATOM 787 C CA . VAL A 1 126 ? 14.516 -6.446 -6.528 1.00 43.39 123 VAL A CA 1
ATOM 788 C C . VAL A 1 126 ? 15.781 -6.442 -5.669 1.00 40.53 123 VAL A C 1
ATOM 789 O O . VAL A 1 126 ? 16.845 -6.838 -6.130 1.00 39.74 123 VAL A O 1
ATOM 793 N N . GLU A 1 127 ? 15.651 -6.032 -4.408 1.00 41.38 124 GLU A N 1
ATOM 794 C CA . GLU A 1 127 ? 16.781 -6.056 -3.472 1.00 41.88 124 GLU A CA 1
ATOM 795 C C . GLU A 1 127 ? 17.369 -7.473 -3.339 1.00 42.92 124 GLU A C 1
ATOM 796 O O . GLU A 1 127 ? 18.578 -7.622 -3.149 1.00 42.27 124 GLU A O 1
ATOM 802 N N . GLU A 1 128 ? 16.522 -8.500 -3.449 1.00 43.56 125 GLU A N 1
ATOM 803 C CA . GLU A 1 128 ? 16.987 -9.897 -3.365 1.00 45.94 125 GLU A CA 1
ATOM 804 C C . GLU A 1 128 ? 17.984 -10.262 -4.445 1.00 45.15 125 GLU A C 1
ATOM 805 O O . GLU A 1 128 ? 18.906 -11.040 -4.186 1.00 47.81 125 GLU A O 1
ATOM 811 N N . VAL A 1 129 ? 17.810 -9.718 -5.649 1.00 43.12 126 VAL A N 1
ATOM 812 C CA . VAL A 1 129 ? 18.730 -10.022 -6.751 1.00 42.45 126 VAL A CA 1
ATOM 813 C C . VAL A 1 129 ? 20.104 -9.431 -6.484 1.00 38.78 126 VAL A C 1
ATOM 814 O O . VAL A 1 129 ? 21.128 -9.969 -6.893 1.00 36.14 126 VAL A O 1
ATOM 818 N N . LEU A 1 130 ? 20.103 -8.302 -5.799 1.00 35.56 127 LEU A N 1
ATOM 819 C CA . LEU A 1 130 ? 21.310 -7.581 -5.509 1.00 34.00 127 LEU A CA 1
ATOM 820 C C . LEU A 1 130 ? 22.268 -8.339 -4.589 1.00 32.04 127 LEU A C 1
ATOM 821 O O . LEU A 1 130 ? 23.490 -8.229 -4.729 1.00 30.26 127 LEU A O 1
ATOM 826 N N . TYR A 1 131 ? 21.723 -9.117 -3.659 1.00 33.60 128 TYR A N 1
ATOM 827 C CA . TYR A 1 131 ? 22.554 -9.856 -2.700 1.00 34.73 128 TYR A CA 1
ATOM 828 C C . TYR A 1 131 ? 23.655 -10.736 -3.332 1.00 34.25 128 TYR A C 1
ATOM 829 O O . TYR A 1 131 ? 24.820 -10.577 -2.975 1.00 36.37 128 TYR A O 1
ATOM 838 N N . PRO A 1 132 ? 23.298 -11.664 -4.252 1.00 34.48 129 PRO A N 1
ATOM 839 C CA . PRO A 1 132 ? 24.342 -12.497 -4.883 1.00 34.40 129 PRO A CA 1
ATOM 840 C C . PRO A 1 132 ? 25.181 -11.741 -5.920 1.00 32.46 129 PRO A C 1
ATOM 841 O O . PRO A 1 132 ? 26.363 -12.054 -6.106 1.00 32.91 129 PRO A O 1
ATOM 845 N N . ALA A 1 133 ? 24.582 -10.758 -6.589 1.00 30.85 130 ALA A N 1
ATOM 846 C CA . ALA A 1 133 ? 25.335 -9.934 -7.533 1.00 29.93 130 ALA A CA 1
ATOM 847 C C . ALA A 1 133 ? 26.496 -9.252 -6.802 1.00 27.58 130 ALA A C 1
ATOM 848 O O . ALA A 1 133 ? 27.622 -9.287 -7.267 1.00 28.07 130 ALA A O 1
ATOM 850 N N . MET A 1 134 ? 26.221 -8.680 -5.635 1.00 27.15 131 MET A N 1
ATOM 851 C CA . MET A 1 134 ? 27.260 -8.003 -4.848 1.00 26.97 131 MET A CA 1
ATOM 852 C C . MET A 1 134 ? 28.254 -8.954 -4.199 1.00 27.58 131 MET A C 1
ATOM 853 O O . MET A 1 134 ? 29.457 -8.745 -4.263 1.00 24.09 131 MET A O 1
ATOM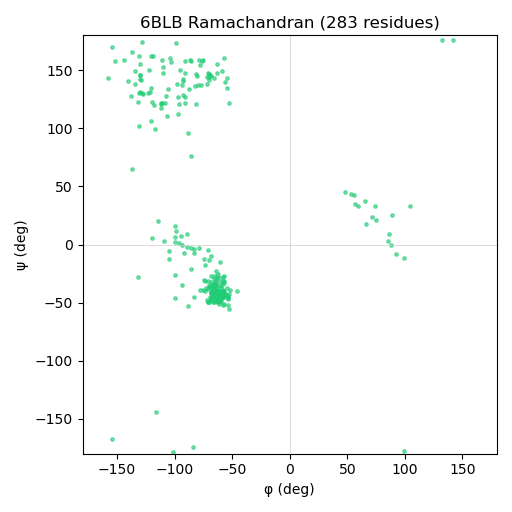 858 N N . GLU A 1 135 ? 27.730 -9.988 -3.555 1.00 30.07 132 GLU A N 1
ATOM 859 C CA . GLU A 1 135 ? 28.552 -10.902 -2.770 1.00 34.88 132 GLU A CA 1
ATOM 860 C C . GLU A 1 135 ? 29.331 -11.919 -3.600 1.00 35.63 132 GLU A C 1
ATOM 861 O O . GLU A 1 135 ? 30.491 -12.196 -3.306 1.00 36.77 132 GLU A O 1
ATOM 867 N N . ASP A 1 136 ? 28.716 -12.441 -4.651 1.00 37.99 133 ASP A N 1
ATOM 868 C CA . ASP A 1 136 ? 29.345 -13.501 -5.448 1.00 40.90 133 ASP A CA 1
ATOM 869 C C . ASP A 1 136 ? 29.569 -13.150 -6.902 1.00 39.10 133 ASP A C 1
ATOM 870 O O . ASP A 1 136 ? 30.013 -14.008 -7.664 1.00 38.79 133 ASP A O 1
ATOM 875 N N . PHE A 1 137 ? 29.293 -11.902 -7.290 1.00 36.23 134 PHE A N 1
ATOM 876 C CA . PHE A 1 137 ? 29.351 -11.516 -8.703 1.00 35.50 134 PHE A CA 1
ATOM 877 C C . PHE A 1 137 ? 28.587 -12.551 -9.542 1.00 35.65 134 PHE A C 1
ATOM 878 O O . PHE A 1 137 ? 29.059 -13.005 -10.577 1.00 34.97 134 PHE A O 1
ATOM 886 N N . GLN A 1 138 ? 27.402 -12.907 -9.055 1.00 35.63 135 GLN A N 1
ATOM 887 C CA . GLN A 1 138 ? 26.524 -13.862 -9.704 1.00 39.78 135 GLN A CA 1
ATOM 888 C C . GLN A 1 138 ? 25.118 -13.265 -9.797 1.00 38.77 135 GLN A C 1
ATOM 889 O O . GLN A 1 138 ? 24.597 -12.733 -8.824 1.00 38.49 135 GLN A O 1
ATOM 895 N N . LEU A 1 139 ? 24.534 -13.334 -10.985 1.00 40.59 136 LEU A N 1
ATOM 896 C CA . LEU A 1 139 ? 23.167 -12.918 -11.207 1.00 41.01 136 LEU A CA 1
ATOM 897 C C . LEU A 1 139 ? 22.322 -14.180 -11.033 1.00 42.61 136 LEU A C 1
ATOM 898 O O . LEU A 1 139 ? 22.630 -15.218 -11.638 1.00 41.18 136 LEU A O 1
ATOM 903 N N . ASP A 1 140 ? 21.293 -14.095 -10.195 1.00 41.97 137 ASP A N 1
ATOM 904 C CA . ASP A 1 140 ? 20.375 -15.207 -9.929 1.00 45.54 137 ASP A CA 1
ATOM 905 C C . ASP A 1 140 ? 18.981 -14.622 -10.078 1.00 47.01 137 ASP A C 1
ATOM 906 O O . ASP A 1 140 ? 18.501 -13.938 -9.174 1.00 47.86 137 ASP A O 1
ATOM 911 N N . ILE A 1 141 ? 18.340 -14.889 -11.215 1.00 48.00 138 ILE A N 1
ATOM 912 C CA . ILE A 1 141 ? 17.024 -14.310 -11.526 1.00 50.07 138 ILE A CA 1
ATOM 913 C C . ILE A 1 141 ? 16.014 -15.377 -11.976 1.00 52.72 138 ILE A C 1
ATOM 914 O O . ILE A 1 141 ? 16.376 -16.354 -12.627 1.00 52.81 138 ILE A O 1
ATOM 919 N N . MET A 1 142 ? 14.750 -15.169 -11.607 1.00 54.09 139 MET A N 1
ATOM 920 C CA . MET A 1 142 ? 13.672 -16.089 -11.924 1.00 59.93 139 MET A CA 1
ATOM 921 C C . MET A 1 142 ? 13.027 -15.628 -13.233 1.00 62.09 139 MET A C 1
ATOM 922 O O . MET A 1 142 ? 12.924 -14.430 -13.484 1.00 61.83 139 MET A O 1
ATOM 927 N N . ILE A 1 143 ? 12.628 -16.573 -14.080 1.00 65.89 140 ILE A N 1
ATOM 928 C CA . ILE A 1 143 ? 11.962 -16.257 -15.357 1.00 69.49 140 ILE A CA 1
ATOM 929 C C . ILE A 1 143 ? 10.711 -17.106 -15.509 1.00 71.51 140 ILE A C 1
ATOM 930 O O . ILE A 1 143 ? 10.671 -18.231 -15.034 1.00 71.24 140 ILE A O 1
ATOM 935 N N . ALA A 1 149 ? 8.160 -21.744 -14.302 1.00 77.30 146 ALA A N 1
ATOM 936 C CA . ALA A 1 149 ? 9.149 -20.727 -13.951 1.00 74.45 146 ALA A CA 1
ATOM 937 C C . ALA A 1 149 ? 10.530 -21.359 -13.774 1.00 71.95 146 ALA A C 1
ATOM 938 O O . ALA A 1 149 ? 10.634 -22.518 -13.377 1.00 74.02 146 ALA A O 1
ATOM 940 N N . ARG A 1 150 ? 11.588 -20.600 -14.057 1.00 69.04 147 ARG A N 1
ATOM 941 C CA . ARG A 1 150 ? 12.944 -21.140 -13.949 1.00 67.21 147 ARG A CA 1
ATOM 942 C C . ARG A 1 150 ? 13.931 -20.143 -13.371 1.00 61.62 147 ARG A C 1
ATOM 943 O O . ARG A 1 150 ? 13.881 -18.958 -13.688 1.00 61.61 147 ARG A O 1
ATOM 951 N N . SER A 1 151 ? 14.831 -20.639 -12.529 1.00 57.69 148 SER A N 1
ATOM 952 C CA . SER A 1 151 ? 15.898 -19.829 -11.981 1.00 54.96 148 SER A CA 1
ATOM 953 C C . SER A 1 151 ? 17.055 -19.901 -12.965 1.00 53.72 148 SER A C 1
ATOM 954 O O . SER A 1 151 ? 17.382 -20.983 -13.451 1.00 51.54 148 SER A O 1
ATOM 957 N N . ILE A 1 152 ? 17.648 -18.753 -13.282 1.00 51.98 149 ILE A N 1
ATOM 958 C CA . ILE A 1 152 ? 18.829 -18.719 -14.151 1.00 51.10 149 ILE A CA 1
ATOM 959 C C . ILE A 1 152 ? 19.977 -18.071 -13.384 1.00 46.88 149 ILE A C 1
ATOM 960 O O . ILE A 1 152 ? 19.805 -17.014 -12.773 1.00 42.64 149 ILE A O 1
ATOM 965 N N . LYS A 1 153 ? 21.127 -18.742 -13.413 1.00 45.71 150 LYS A N 1
ATOM 966 C CA . LYS A 1 153 ? 22.350 -18.298 -12.768 1.00 43.51 150 LYS A CA 1
ATOM 967 C C . LYS A 1 153 ? 23.392 -17.915 -13.804 1.00 43.06 150 LYS A C 1
ATOM 968 O O . LYS A 1 153 ? 23.782 -18.741 -14.616 1.00 43.77 150 LYS A O 1
ATOM 974 N N . LEU A 1 154 ? 23.859 -16.666 -13.742 1.00 43.32 151 LEU A N 1
ATOM 975 C CA . LEU A 1 154 ? 24.866 -16.127 -14.662 1.00 43.46 151 LEU A CA 1
ATOM 976 C C . LEU A 1 154 ? 26.030 -15.449 -13.935 1.00 40.83 151 LEU A C 1
ATOM 977 O O . LEU A 1 154 ? 25.820 -14.756 -12.948 1.00 38.44 151 LEU A O 1
ATOM 982 N N . ASP A 1 155 ? 27.241 -15.628 -14.457 1.00 41.34 152 ASP A N 1
ATOM 983 C CA . ASP A 1 155 ? 28.429 -14.976 -13.918 1.00 41.06 152 ASP A CA 1
ATOM 984 C C . ASP A 1 155 ? 28.482 -13.512 -14.355 1.00 38.72 152 ASP A C 1
ATOM 985 O O . ASP A 1 155 ? 28.217 -13.200 -15.515 1.00 37.77 152 ASP A O 1
ATOM 990 N N . LEU A 1 156 ? 28.837 -12.634 -13.416 1.00 35.82 153 LEU A N 1
ATOM 991 C CA . LEU A 1 156 ? 29.001 -11.208 -13.679 1.00 36.05 153 LEU A CA 1
ATOM 992 C C . LEU A 1 156 ? 30.470 -10.843 -13.592 1.00 34.41 153 LEU A C 1
ATOM 993 O O . LEU A 1 156 ? 31.220 -11.484 -12.885 1.00 32.13 153 LEU A O 1
ATOM 998 N N . PRO A 1 157 ? 30.882 -9.800 -14.309 1.00 35.21 154 PRO A N 1
ATOM 999 C CA . PRO A 1 157 ? 32.262 -9.366 -14.157 1.00 35.81 154 PRO A CA 1
ATOM 1000 C C . PRO A 1 157 ? 32.388 -8.607 -12.822 1.00 33.35 154 PRO A C 1
ATOM 1001 O O . PRO A 1 157 ? 31.369 -8.112 -12.311 1.00 31.68 154 PRO A O 1
ATOM 1005 N N . PRO A 1 158 ? 33.607 -8.517 -12.254 1.00 32.54 155 PRO A N 1
ATOM 1006 C CA . PRO A 1 158 ? 33.739 -7.721 -11.023 1.00 30.77 155 PRO A CA 1
ATOM 1007 C C . PRO A 1 158 ? 33.243 -6.278 -11.253 1.00 28.46 155 PRO A C 1
ATOM 1008 O O . PRO A 1 158 ? 33.464 -5.716 -12.313 1.00 30.14 155 PRO A O 1
ATOM 1012 N N . PHE A 1 159 ? 32.538 -5.707 -10.287 1.00 25.48 156 PHE A N 1
ATOM 1013 C CA . PHE A 1 159 ? 32.025 -4.352 -10.446 1.00 25.02 156 PHE A CA 1
ATOM 1014 C C . PHE A 1 159 ? 31.857 -3.741 -9.063 1.00 23.62 156 PHE A C 1
ATOM 1015 O O . PHE A 1 159 ? 31.975 -4.450 -8.054 1.00 22.00 156 PHE A O 1
ATOM 1023 N N . THR A 1 160 ? 31.596 -2.433 -9.014 1.00 22.44 157 THR A N 1
ATOM 1024 C CA . THR A 1 160 ? 31.418 -1.730 -7.756 1.00 21.18 157 THR A CA 1
ATOM 1025 C C . THR A 1 160 ? 30.001 -1.157 -7.677 1.00 21.33 157 THR A C 1
ATOM 1026 O O . THR A 1 160 ? 29.608 -0.368 -8.525 1.00 22.25 157 THR A O 1
ATOM 1030 N N . LEU A 1 161 ? 29.242 -1.574 -6.666 1.00 21.18 158 LEU A N 1
ATOM 1031 C CA . LEU A 1 161 ? 27.912 -1.026 -6.425 1.00 22.49 158 LEU A CA 1
ATOM 1032 C C . LEU A 1 161 ? 28.112 0.139 -5.485 1.00 22.39 158 LEU A C 1
ATOM 1033 O O . LEU A 1 161 ? 28.699 -0.040 -4.408 1.00 21.26 158 LEU A O 1
ATOM 1038 N N . VAL A 1 162 ? 27.682 1.331 -5.900 1.00 22.33 159 VAL A N 1
ATOM 1039 C CA . VAL A 1 162 ? 27.718 2.502 -5.029 1.00 21.06 159 VAL A CA 1
ATOM 1040 C C . VAL A 1 162 ? 26.270 2.814 -4.767 1.00 21.83 159 VAL A C 1
ATOM 1041 O O . VAL A 1 162 ? 25.520 3.067 -5.695 1.00 23.82 159 VAL A O 1
ATOM 1045 N N . GLY A 1 163 ? 25.871 2.739 -3.504 1.00 21.98 160 GLY A N 1
ATOM 1046 C CA . GLY A 1 163 ? 24.513 3.002 -3.092 1.00 21.51 160 GLY A CA 1
ATOM 1047 C C . GLY A 1 163 ? 24.459 4.284 -2.307 1.00 23.24 160 GLY A C 1
ATOM 1048 O O . GLY A 1 163 ? 25.421 4.649 -1.618 1.00 23.57 160 GLY A O 1
ATOM 1049 N N . ALA A 1 164 ? 23.340 4.994 -2.422 1.00 24.42 161 ALA A N 1
ATOM 1050 C CA . ALA A 1 164 ? 23.156 6.216 -1.669 1.00 25.93 161 ALA A CA 1
ATOM 1051 C C . ALA A 1 164 ? 21.774 6.250 -1.055 1.00 28.95 161 ALA A C 1
ATOM 1052 O O . ALA A 1 164 ? 20.790 5.841 -1.690 1.00 29.29 161 ALA A O 1
ATOM 1054 N N . THR A 1 165 ? 21.718 6.692 0.196 1.00 33.85 162 THR A N 1
ATOM 1055 C CA . THR A 1 165 ? 20.461 6.852 0.906 1.00 38.43 162 THR A CA 1
ATOM 1056 C C . THR A 1 165 ? 20.623 7.955 1.939 1.00 42.67 162 THR A C 1
ATOM 1057 O O . THR A 1 165 ? 21.729 8.253 2.360 1.00 38.90 162 THR A O 1
ATOM 1061 N N . THR A 1 166 ? 19.508 8.547 2.353 1.00 50.50 163 THR A N 1
ATOM 1062 C CA . THR A 1 166 ? 19.539 9.637 3.342 1.00 57.10 163 THR A CA 1
ATOM 1063 C C . THR A 1 166 ? 20.081 9.248 4.741 1.00 61.94 163 THR A C 1
ATOM 1064 O O . THR A 1 166 ? 20.661 10.088 5.442 1.00 69.30 163 THR A O 1
ATOM 1068 N N . ARG A 1 167 ? 19.906 7.985 5.125 1.00 63.47 164 ARG A N 1
ATOM 1069 C CA . 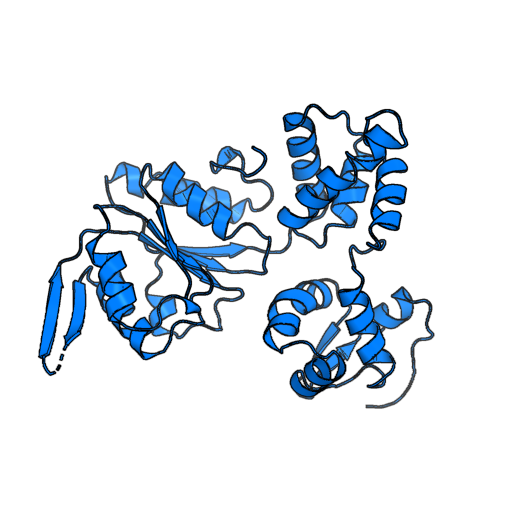ARG A 1 167 ? 20.438 7.454 6.397 1.00 65.65 164 ARG A CA 1
ATOM 1070 C C . ARG A 1 167 ? 20.547 5.924 6.275 1.00 65.74 164 ARG A C 1
ATOM 1071 O O . ARG A 1 167 ? 19.674 5.288 5.684 1.00 64.07 164 ARG A O 1
ATOM 1079 N N . ALA A 1 168 ? 21.589 5.340 6.864 1.00 67.46 165 ALA A N 1
ATOM 1080 C CA . ALA A 1 168 ? 21.850 3.893 6.744 1.00 66.42 165 ALA A CA 1
ATOM 1081 C C . ALA A 1 168 ? 20.816 2.971 7.402 1.00 68.00 165 ALA A C 1
ATOM 1082 O O . ALA A 1 168 ? 20.537 1.885 6.887 1.00 66.22 165 ALA A O 1
ATOM 1084 N N . GLY A 1 169 ? 20.255 3.401 8.526 1.00 69.80 166 GLY A N 1
ATOM 1085 C CA . GLY A 1 169 ? 19.278 2.595 9.265 1.00 70.42 166 GLY A CA 1
ATOM 1086 C C . GLY A 1 169 ? 17.998 2.218 8.533 1.00 68.45 166 GLY A C 1
ATOM 1087 O O . GLY A 1 169 ? 17.255 1.345 8.992 1.00 71.69 166 GLY A O 1
ATOM 1088 N N . MET A 1 170 ? 17.726 2.884 7.411 1.00 63.49 167 MET A N 1
ATOM 1089 C CA . MET A 1 170 ? 16.526 2.583 6.617 1.00 61.75 167 MET A CA 1
ATOM 1090 C C . MET A 1 170 ? 16.753 1.478 5.551 1.00 56.01 167 MET A C 1
ATOM 1091 O O . MET A 1 170 ? 15.884 1.236 4.708 1.00 53.52 167 MET A O 1
ATOM 1096 N N . LEU A 1 171 ? 17.917 0.816 5.600 1.00 51.10 168 LEU A N 1
ATOM 1097 C CA . LEU A 1 171 ? 18.203 -0.336 4.736 1.00 47.01 168 LEU A CA 1
ATOM 1098 C C . LEU A 1 171 ? 18.068 -1.578 5.588 1.00 48.48 168 LEU A C 1
ATOM 1099 O O . LEU A 1 171 ? 18.153 -1.507 6.811 1.00 52.50 168 LEU A O 1
ATOM 1104 N N . THR A 1 172 ? 17.882 -2.723 4.950 1.00 46.59 169 THR A N 1
ATOM 110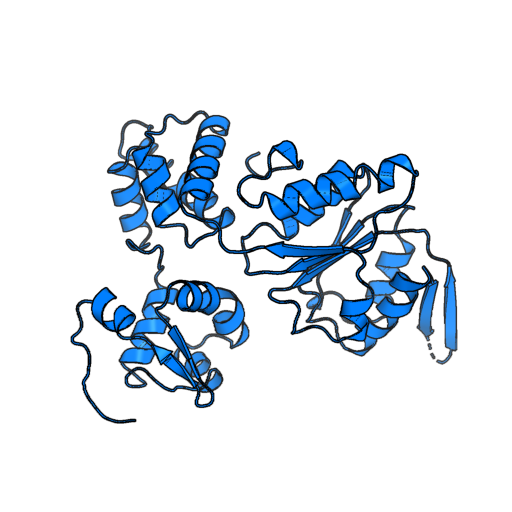5 C CA . THR A 1 172 ? 17.832 -3.982 5.683 1.00 49.11 169 THR A CA 1
ATOM 1106 C C . THR A 1 172 ? 19.264 -4.352 6.077 1.00 48.41 169 THR A C 1
ATOM 1107 O O . THR A 1 172 ? 20.233 -3.857 5.469 1.00 43.09 169 THR A O 1
ATOM 1111 N N . ASN A 1 173 ? 19.400 -5.200 7.096 1.00 50.50 170 ASN A N 1
ATOM 1112 C CA . ASN A 1 173 ? 20.722 -5.645 7.549 1.00 51.75 170 ASN A CA 1
ATOM 1113 C C . ASN A 1 173 ? 21.486 -6.415 6.475 1.00 48.61 170 ASN A C 1
ATOM 1114 O O . ASN A 1 173 ? 22.703 -6.236 6.349 1.00 48.42 170 ASN A O 1
ATOM 1119 N N . PRO A 1 174 ? 20.790 -7.277 5.706 1.00 48.77 171 PRO A N 1
ATOM 1120 C CA . PRO A 1 174 ? 21.497 -7.992 4.646 1.00 46.53 171 PRO A CA 1
ATOM 1121 C C . PRO A 1 174 ? 22.073 -7.099 3.554 1.00 41.51 171 PRO A C 1
ATOM 1122 O O . PRO A 1 174 ? 23.179 -7.355 3.084 1.00 39.84 171 PRO A O 1
ATOM 1126 N N . LEU A 1 175 ? 21.327 -6.082 3.131 1.00 39.96 172 LEU A N 1
ATOM 1127 C CA . LEU A 1 175 ? 21.840 -5.189 2.094 1.00 36.85 172 LEU A CA 1
ATOM 1128 C C . LEU A 1 175 ? 22.995 -4.372 2.666 1.00 35.52 172 LEU A C 1
ATOM 1129 O O . LEU A 1 175 ? 24.062 -4.282 2.054 1.00 31.21 172 LEU A O 1
ATOM 1134 N N . ARG A 1 176 ? 22.771 -3.798 3.849 1.00 37.99 173 ARG A N 1
ATOM 1135 C CA . ARG A 1 176 ? 23.781 -2.978 4.513 1.00 40.05 173 ARG A CA 1
ATOM 1136 C C . ARG A 1 176 ? 25.103 -3.715 4.721 1.00 38.41 173 ARG A C 1
ATOM 1137 O O . ARG A 1 176 ? 26.176 -3.142 4.513 1.00 34.98 173 ARG A O 1
ATOM 1145 N N . ASP A 1 177 ? 25.012 -4.974 5.146 1.00 39.93 174 ASP A N 1
ATOM 1146 C CA . ASP A 1 177 ? 26.200 -5.787 5.439 1.00 40.96 174 ASP A CA 1
ATOM 1147 C C . ASP A 1 177 ? 27.023 -6.202 4.211 1.00 37.88 174 ASP A C 1
ATOM 1148 O O . ASP A 1 177 ? 28.153 -6.664 4.361 1.00 39.40 174 ASP A O 1
ATOM 1153 N N . ARG A 1 178 ? 26.470 -6.046 3.012 1.00 34.00 175 ARG A N 1
ATOM 1154 C CA . ARG A 1 178 ? 27.212 -6.384 1.787 1.00 31.92 175 ARG A CA 1
ATOM 1155 C C . ARG A 1 178 ? 28.098 -5.234 1.284 1.00 27.06 175 ARG A C 1
ATOM 1156 O O . ARG A 1 178 ? 28.834 -5.396 0.305 1.00 23.89 175 ARG A O 1
ATOM 1164 N N . PHE A 1 179 ? 28.042 -4.090 1.965 1.00 23.91 176 PHE A N 1
ATOM 1165 C CA . PHE A 1 179 ? 28.904 -2.955 1.587 1.00 21.80 176 PHE A CA 1
ATOM 1166 C C . PHE A 1 179 ? 30.208 -3.044 2.368 1.00 21.79 176 PHE A C 1
ATOM 1167 O O . PHE A 1 179 ? 30.181 -3.169 3.582 1.00 24.43 176 PHE A O 1
ATOM 1175 N N . GLY A 1 180 ? 31.336 -3.005 1.662 1.00 20.55 177 GLY A N 1
ATOM 1176 C CA . GLY A 1 180 ? 32.656 -3.082 2.274 1.00 21.38 177 GLY A CA 1
ATOM 1177 C C . GLY A 1 180 ? 33.185 -1.739 2.745 1.00 21.02 177 GLY A C 1
ATOM 1178 O O . GLY A 1 180 ? 34.056 -1.679 3.593 1.00 21.17 177 GLY A O 1
ATOM 1179 N N . ILE A 1 181 ? 32.645 -0.660 2.178 1.00 20.24 178 ILE A N 1
ATOM 1180 C CA . ILE A 1 181 ? 33.057 0.699 2.501 1.00 20.28 178 ILE A CA 1
ATOM 1181 C C . ILE A 1 181 ? 31.775 1.499 2.765 1.00 20.33 178 ILE A C 1
ATOM 1182 O O . ILE A 1 181 ? 30.829 1.449 1.958 1.00 18.71 178 ILE A O 1
ATOM 1187 N N . VAL A 1 182 ? 31.742 2.221 3.885 1.00 21.85 179 VAL A N 1
ATOM 1188 C CA . VAL A 1 182 ? 30.564 3.004 4.269 1.00 23.09 179 VAL A CA 1
ATOM 1189 C C . VAL A 1 182 ? 31.022 4.400 4.661 1.00 24.32 179 VAL A C 1
ATOM 1190 O O . VAL A 1 182 ? 31.853 4.556 5.562 1.00 25.64 179 VAL A O 1
ATOM 1194 N N . GLN A 1 183 ? 30.476 5.405 3.976 1.00 23.28 180 GLN A N 1
ATOM 1195 C CA . GLN A 1 183 ? 30.825 6.796 4.224 1.00 24.98 180 GLN A CA 1
ATOM 1196 C C . GLN A 1 183 ? 29.587 7.564 4.627 1.00 27.58 180 GLN A C 1
ATOM 1197 O O . GLN A 1 183 ? 28.539 7.437 3.999 1.00 26.76 180 GLN A O 1
ATOM 1203 N N . ARG A 1 184 ? 29.739 8.371 5.664 1.00 29.04 181 ARG A N 1
ATOM 1204 C CA . ARG A 1 184 ? 28.675 9.201 6.199 1.00 29.97 181 ARG A CA 1
ATOM 1205 C C . ARG A 1 184 ? 29.002 10.656 5.926 1.00 28.81 181 ARG A C 1
ATOM 1206 O O . ARG A 1 184 ? 30.049 11.127 6.335 1.00 28.29 181 ARG A O 1
ATOM 1214 N N . LEU A 1 185 ? 28.115 11.344 5.213 1.00 27.65 182 LEU A N 1
ATOM 1215 C CA . LEU A 1 185 ? 28.252 12.769 4.927 1.00 27.20 182 LEU A CA 1
ATOM 1216 C C . LEU A 1 185 ? 27.409 13.517 5.933 1.00 27.81 182 LEU A C 1
ATOM 1217 O O . LEU A 1 185 ? 26.298 13.088 6.254 1.00 27.69 182 LEU A O 1
ATOM 1222 N N . GLU A 1 186 ? 27.942 14.608 6.453 1.00 27.67 183 GLU A N 1
ATOM 1223 C CA . GLU A 1 186 ? 27.233 15.417 7.433 1.00 28.13 183 GLU A CA 1
ATOM 1224 C C . GLU A 1 186 ? 27.090 16.793 6.854 1.00 25.37 183 GLU A C 1
ATOM 1225 O O . GLU A 1 186 ? 27.807 17.140 5.916 1.00 23.49 183 GLU A O 1
ATOM 1231 N N . PHE A 1 187 ? 26.169 17.589 7.407 1.00 23.15 184 PHE A N 1
ATOM 1232 C CA . PHE A 1 187 ? 26.063 18.993 6.990 1.00 21.64 184 PHE A CA 1
ATOM 1233 C C . PHE A 1 187 ? 27.427 19.643 7.154 1.00 21.89 184 PHE A C 1
ATOM 1234 O O . PHE A 1 187 ? 28.186 19.329 8.078 1.00 20.49 184 PHE A O 1
ATOM 1242 N N . TYR A 1 188 ? 27.738 20.529 6.230 1.00 21.59 185 TYR A N 1
ATOM 1243 C CA . TYR A 1 188 ? 29.027 21.203 6.222 1.00 23.08 185 TYR A CA 1
ATOM 1244 C C . TYR A 1 188 ? 29.023 22.366 7.185 1.00 24.04 185 TYR A C 1
ATOM 1245 O O . TYR A 1 188 ? 27.997 23.019 7.369 1.00 24.39 185 TYR A O 1
ATOM 1254 N N . ASN A 1 189 ? 30.169 22.640 7.794 1.00 24.65 186 ASN A N 1
ATOM 1255 C CA . ASN A 1 189 ? 30.242 23.786 8.678 1.00 26.36 186 ASN A CA 1
ATOM 1256 C C . ASN A 1 189 ? 30.391 25.045 7.821 1.00 24.78 186 ASN A C 1
ATOM 1257 O O . ASN A 1 189 ? 30.819 24.981 6.650 1.00 22.86 186 ASN A O 1
ATOM 1262 N N . VAL A 1 190 ? 30.046 26.180 8.404 1.00 23.74 187 VAL A N 1
ATOM 1263 C CA . VAL A 1 190 ? 30.028 27.434 7.633 1.00 24.37 187 VAL A CA 1
ATOM 1264 C C . VAL A 1 190 ? 31.378 27.881 7.102 1.00 24.56 187 VAL A C 1
ATOM 1265 O O . VAL A 1 190 ? 31.440 28.505 6.058 1.00 22.75 187 VAL A O 1
ATOM 1269 N N . GLU A 1 191 ? 32.456 27.554 7.812 1.00 26.60 188 GLU A N 1
ATOM 1270 C CA . GLU A 1 191 ? 33.788 27.917 7.368 1.00 29.10 188 GLU A CA 1
ATOM 1271 C C . GLU A 1 191 ? 34.133 27.158 6.064 1.00 27.80 188 GLU A C 1
ATOM 1272 O O . GLU A 1 191 ? 34.665 27.748 5.113 1.00 26.63 188 GLU A O 1
ATOM 1278 N N . ASP A 1 192 ? 33.811 25.863 6.008 1.00 26.28 189 ASP A N 1
ATOM 1279 C CA . ASP A 1 192 ? 34.079 25.063 4.794 1.00 26.17 189 ASP A CA 1
ATOM 1280 C C . ASP A 1 192 ? 33.184 25.486 3.622 1.00 22.84 189 ASP A C 1
ATOM 1281 O O . ASP A 1 192 ? 33.615 25.498 2.475 1.00 23.56 189 ASP A O 1
ATOM 1286 N N . LEU A 1 193 ? 31.943 25.841 3.900 1.00 22.87 190 LEU A N 1
ATOM 1287 C CA . LEU A 1 193 ? 31.047 26.326 2.836 1.00 21.41 190 LEU A CA 1
ATOM 1288 C C . LEU A 1 193 ? 31.570 27.616 2.235 1.00 21.48 190 LEU A C 1
ATOM 1289 O O . LEU A 1 193 ? 31.437 27.837 1.019 1.00 20.59 190 LEU A O 1
ATOM 1294 N N . ALA A 1 194 ? 32.175 28.455 3.077 1.00 21.22 191 ALA A N 1
ATOM 1295 C CA . ALA A 1 194 ? 32.750 29.723 2.603 1.00 22.33 191 ALA A CA 1
ATOM 1296 C C . ALA A 1 194 ? 33.932 29.457 1.688 1.00 22.66 191 ALA A C 1
ATOM 1297 O O . ALA A 1 194 ? 34.096 30.137 0.690 1.00 22.50 191 ALA A O 1
ATOM 1299 N N . THR A 1 195 ? 34.726 28.440 2.025 1.00 23.48 192 THR A N 1
ATOM 1300 C CA . THR A 1 195 ? 35.866 28.041 1.208 1.00 25.03 192 THR A CA 1
ATOM 1301 C C . THR A 1 195 ? 35.370 27.556 -0.160 1.00 24.64 192 THR A C 1
ATOM 1302 O O . THR A 1 195 ? 35.933 27.916 -1.202 1.00 25.79 192 THR A O 1
ATOM 1306 N N . ILE A 1 196 ? 34.308 26.760 -0.145 1.00 23.37 193 ILE A N 1
ATOM 1307 C CA . ILE A 1 196 ? 33.704 26.262 -1.359 1.00 23.84 193 ILE A CA 1
ATOM 1308 C C . ILE A 1 196 ? 33.170 27.435 -2.217 1.00 23.33 193 ILE A C 1
ATOM 1309 O O . ILE A 1 196 ? 33.418 27.483 -3.420 1.00 23.91 193 ILE A O 1
ATOM 1314 N N . VAL A 1 197 ? 32.445 28.360 -1.591 1.00 22.93 194 VAL A N 1
ATOM 1315 C CA . VAL A 1 197 ? 31.913 29.551 -2.305 1.00 22.70 194 VAL A CA 1
ATOM 1316 C C . VAL A 1 197 ? 33.053 30.370 -2.908 1.00 23.40 194 VAL A C 1
ATOM 1317 O O . VAL A 1 197 ? 32.970 30.808 -4.068 1.00 22.66 194 VAL A O 1
ATOM 1321 N N . SER A 1 198 ? 34.127 30.572 -2.141 1.00 23.87 195 SER A N 1
ATOM 1322 C CA . SER A 1 198 ? 35.268 31.325 -2.668 1.00 27.07 195 SER A CA 1
ATOM 1323 C C . SER A 1 198 ? 35.928 30.601 -3.848 1.00 27.16 195 SER A C 1
ATOM 1324 O O . SER A 1 198 ? 36.341 31.251 -4.816 1.00 27.01 195 SER A O 1
ATOM 1327 N N . ARG A 1 199 ? 36.031 29.270 -3.766 1.00 27.63 196 ARG A N 1
ATOM 1328 C CA . ARG A 1 199 ? 36.621 28.465 -4.866 1.00 29.38 196 ARG A CA 1
ATOM 1329 C C . ARG A 1 199 ? 35.770 28.612 -6.120 1.00 28.01 196 ARG A C 1
ATOM 1330 O O . ARG A 1 199 ? 36.294 28.914 -7.203 1.00 27.91 196 ARG A O 1
ATOM 1338 N N . SER A 1 200 ? 34.458 28.430 -5.962 1.00 25.19 197 SER A N 1
ATOM 1339 C CA . SER A 1 200 ? 33.533 28.559 -7.092 1.00 25.26 197 SER A CA 1
ATOM 1340 C C . SER A 1 200 ? 33.573 29.945 -7.718 1.00 24.42 197 SER A C 1
ATOM 1341 O O . SER A 1 200 ? 33.544 30.064 -8.941 1.00 24.73 197 SER A O 1
ATOM 1344 N N . ALA A 1 201 ? 33.647 30.976 -6.879 1.00 24.28 198 ALA A N 1
ATOM 1345 C CA . ALA A 1 201 ? 33.720 32.363 -7.365 1.00 24.38 198 ALA A CA 1
ATOM 1346 C C . ALA A 1 201 ? 34.970 32.541 -8.212 1.00 26.63 198 ALA A C 1
ATOM 1347 O O . ALA A 1 201 ? 34.924 33.184 -9.278 1.00 28.23 198 ALA A O 1
ATOM 1349 N N . GLY A 1 202 ? 36.074 31.960 -7.744 1.00 28.22 199 GLY A N 1
ATOM 1350 C CA . GLY A 1 202 ? 37.347 31.986 -8.461 1.00 30.82 199 GLY A CA 1
ATOM 1351 C C . GLY A 1 202 ? 37.208 31.342 -9.826 1.00 31.76 199 GLY A C 1
ATOM 1352 O O . GLY A 1 202 ? 37.602 31.922 -10.829 1.00 33.20 199 GLY A O 1
ATOM 1353 N N . ILE A 1 203 ? 36.606 30.158 -9.866 1.00 31.68 200 ILE A N 1
ATOM 1354 C CA . ILE A 1 203 ? 36.379 29.444 -11.127 1.00 32.34 200 ILE A CA 1
ATOM 1355 C C . ILE A 1 203 ? 35.540 30.299 -12.088 1.00 32.42 200 ILE A C 1
ATOM 1356 O O . ILE A 1 203 ? 35.831 30.354 -13.276 1.00 32.16 200 ILE A O 1
ATOM 1361 N N . LEU A 1 204 ? 34.530 30.986 -11.563 1.00 30.10 201 LEU A N 1
ATOM 1362 C CA . LEU A 1 204 ? 33.665 31.834 -12.379 1.00 30.83 201 LEU A CA 1
ATOM 1363 C C . LEU A 1 204 ? 34.301 33.182 -12.718 1.00 30.69 201 LEU A C 1
ATOM 1364 O O . LEU A 1 204 ? 33.719 33.961 -13.458 1.00 29.93 201 LEU A O 1
ATOM 1369 N N . GLY A 1 205 ? 35.496 33.453 -12.195 1.00 31.59 202 GLY A N 1
ATOM 1370 C CA . GLY A 1 205 ? 36.171 34.733 -12.453 1.00 32.05 202 GLY A CA 1
ATOM 1371 C C . GLY A 1 205 ? 35.584 35.918 -11.681 1.00 30.50 202 GLY A C 1
ATOM 1372 O O . GLY A 1 205 ? 35.792 37.078 -12.056 1.00 30.74 202 GLY A O 1
ATOM 1373 N N . LEU A 1 206 ? 34.876 35.633 -10.591 1.00 28.48 203 LEU A N 1
ATOM 1374 C CA . LEU A 1 206 ? 34.245 36.670 -9.775 1.00 28.53 203 LEU A CA 1
ATOM 1375 C C . LEU A 1 206 ? 35.102 37.131 -8.628 1.00 30.21 203 LEU A C 1
ATOM 1376 O O . LEU A 1 206 ? 35.682 36.308 -7.923 1.00 31.07 203 LEU A O 1
ATOM 1381 N N . GLU A 1 207 ? 35.134 38.445 -8.409 1.00 28.73 204 GLU A N 1
ATOM 1382 C CA . GLU A 1 207 ? 35.788 38.984 -7.238 1.00 30.45 204 GLU A CA 1
ATOM 1383 C C . GLU A 1 207 ? 34.768 38.853 -6.104 1.00 27.80 204 GLU A C 1
ATOM 1384 O O . GLU A 1 207 ? 33.583 39.134 -6.288 1.00 24.78 204 GLU A O 1
ATOM 1390 N N . ILE A 1 208 ? 35.240 38.411 -4.946 1.00 27.30 205 ILE A N 1
ATOM 1391 C CA . ILE A 1 208 ? 34.383 38.214 -3.792 1.00 27.37 205 ILE A CA 1
ATOM 1392 C C . ILE A 1 208 ? 35.153 38.586 -2.529 1.00 28.82 205 ILE A C 1
ATOM 1393 O O . ILE A 1 208 ? 36.316 38.226 -2.389 1.00 29.42 205 ILE A O 1
ATOM 1398 N N A GLU A 1 209 ? 34.493 39.298 -1.624 0.50 27.93 206 GLU A N 1
ATOM 1399 N N B GLU A 1 209 ? 34.548 39.355 -1.630 0.50 28.13 206 GLU A N 1
ATOM 1400 C CA A GLU A 1 209 ? 35.096 39.665 -0.362 0.50 29.54 206 GLU A CA 1
ATOM 1401 C CA B GLU A 1 209 ? 35.254 39.680 -0.400 0.50 29.95 206 GLU A CA 1
ATOM 1402 C C A GLU A 1 209 ? 34.890 38.494 0.620 0.50 28.56 206 GLU A C 1
ATOM 1403 C C B GLU A 1 209 ? 34.924 38.557 0.609 0.50 28.88 206 GLU A C 1
ATOM 1404 O O A GLU A 1 209 ? 33.895 37.768 0.513 0.50 27.47 206 GLU A O 1
ATOM 1405 O O B GLU A 1 209 ? 33.865 37.928 0.515 0.50 28.10 206 GLU A O 1
ATOM 1416 N N . PRO A 1 210 ? 35.844 38.277 1.548 1.00 29.87 207 PRO A N 1
ATOM 1417 C CA . PRO A 1 210 ? 35.679 37.209 2.556 1.00 29.64 207 PRO A CA 1
ATOM 1418 C C . PRO A 1 210 ? 34.313 37.204 3.254 1.00 28.28 207 PRO A C 1
ATOM 1419 O O . PRO A 1 210 ? 33.700 36.144 3.418 1.00 25.91 207 PRO A O 1
ATOM 1423 N N . GLN A 1 211 ? 33.841 38.389 3.620 1.00 28.93 208 GLN A N 1
ATOM 1424 C CA . GLN A 1 211 ? 32.562 38.542 4.291 1.00 28.31 208 GLN A CA 1
ATOM 1425 C C . GLN A 1 211 ? 31.379 38.204 3.358 1.00 25.57 208 GLN A C 1
ATOM 1426 O O . GLN A 1 211 ? 30.325 37.797 3.830 1.00 23.39 208 GLN A O 1
ATOM 1432 N N . GLY A 1 212 ? 31.569 38.365 2.046 1.00 23.44 209 GLY A N 1
ATOM 1433 C CA . GLY A 1 212 ? 30.549 38.007 1.039 1.00 22.24 209 GLY A CA 1
ATOM 1434 C C . GLY A 1 212 ? 30.392 36.494 0.964 1.00 21.72 209 GLY A C 1
ATOM 1435 O O . GLY A 1 212 ? 29.265 35.965 0.931 1.00 19.84 209 GLY A O 1
ATOM 1436 N N . ALA A 1 213 ? 31.525 35.795 0.927 1.00 22.20 210 ALA A N 1
ATOM 1437 C CA . ALA A 1 213 ? 31.524 34.331 0.944 1.00 22.77 210 ALA A CA 1
ATOM 1438 C C . ALA A 1 213 ? 30.894 33.845 2.259 1.00 22.23 210 ALA A C 1
ATOM 1439 O O . ALA A 1 213 ? 30.097 32.910 2.252 1.00 21.32 210 ALA A O 1
ATOM 1441 N N . ALA A 1 214 ? 31.216 34.514 3.368 1.00 23.47 211 ALA A N 1
ATOM 1442 C CA . ALA A 1 214 ? 30.663 34.149 4.700 1.00 24.37 211 ALA A CA 1
ATOM 1443 C C . ALA A 1 214 ? 29.138 34.316 4.780 1.00 22.76 211 ALA A C 1
ATOM 1444 O O . ALA A 1 214 ? 28.448 33.469 5.370 1.00 21.44 211 ALA A O 1
ATOM 1446 N N . GLU A 1 215 ? 28.632 35.392 4.174 1.00 21.08 212 GLU A N 1
ATOM 1447 C CA . GLU A 1 215 ? 27.197 35.686 4.177 1.00 21.53 212 GLU A CA 1
ATOM 1448 C C . GLU A 1 215 ? 26.413 34.591 3.446 1.00 19.49 212 GLU A C 1
ATOM 1449 O O . GLU A 1 215 ? 25.362 34.131 3.932 1.00 20.09 212 GLU A O 1
ATOM 1455 N N . ILE A 1 216 ? 26.921 34.190 2.279 1.00 18.01 213 ILE A N 1
ATOM 1456 C CA . ILE A 1 216 ? 26.315 33.097 1.515 1.00 17.17 213 ILE A CA 1
ATOM 1457 C C . ILE A 1 216 ? 26.413 31.791 2.320 1.00 17.62 213 ILE A C 1
ATOM 1458 O O . ILE A 1 216 ? 25.411 31.100 2.490 1.00 17.23 213 ILE A O 1
ATOM 1463 N N . ALA A 1 217 ? 27.607 31.483 2.847 1.00 17.93 214 ALA A N 1
ATOM 1464 C CA . ALA A 1 217 ? 27.823 30.229 3.605 1.00 18.95 214 ALA A CA 1
ATOM 1465 C C . ALA A 1 217 ? 26.869 30.126 4.811 1.00 19.32 214 ALA A C 1
ATOM 1466 O O . ALA A 1 217 ? 26.281 29.078 5.074 1.00 19.21 214 ALA A O 1
ATOM 1468 N N . LYS A 1 218 ? 26.701 31.244 5.506 1.00 21.42 215 LYS A N 1
ATOM 1469 C CA . LYS A 1 218 ? 25.802 31.341 6.664 1.00 22.84 215 LYS A CA 1
ATOM 1470 C C . LYS A 1 218 ? 24.354 30.956 6.353 1.00 21.34 215 LYS A C 1
ATOM 1471 O O . LYS A 1 218 ? 23.623 30.453 7.230 1.00 19.87 215 LYS A O 1
ATOM 1477 N N . ARG A 1 219 ? 23.941 31.220 5.112 1.00 19.34 216 ARG A N 1
ATOM 1478 C CA . ARG A 1 219 ? 22.555 31.082 4.708 1.00 19.54 216 ARG A CA 1
ATOM 1479 C C . ARG A 1 219 ? 22.346 29.980 3.665 1.00 19.55 216 ARG A C 1
ATOM 1480 O O . ARG A 1 219 ? 21.300 29.941 3.000 1.00 19.46 216 ARG A O 1
ATOM 1488 N N . ALA A 1 220 ? 23.312 29.042 3.583 1.00 18.44 217 ALA A N 1
ATOM 1489 C CA . ALA A 1 220 ? 23.306 27.970 2.580 1.00 18.44 217 ALA A CA 1
ATOM 1490 C C . ALA A 1 220 ? 22.777 26.617 3.092 1.00 19.38 217 ALA A C 1
ATOM 1491 O O . ALA A 1 220 ? 22.911 25.599 2.417 1.00 20.38 217 ALA A O 1
ATOM 1493 N N . ARG A 1 221 ? 22.179 26.620 4.279 1.00 19.38 218 ARG A N 1
ATOM 1494 C CA . ARG A 1 221 ? 21.506 25.450 4.819 1.00 20.95 218 ARG A CA 1
ATOM 1495 C C . ARG A 1 221 ? 22.425 24.211 4.902 1.00 20.59 218 ARG A C 1
ATOM 1496 O O . ARG A 1 221 ? 21.986 23.079 4.686 1.00 21.25 218 ARG A O 1
ATOM 1504 N N . GLY A 1 222 ? 23.699 24.454 5.192 1.00 20.00 219 GLY A N 1
ATOM 1505 C CA . GLY A 1 222 ? 24.704 23.402 5.356 1.00 20.54 219 GLY A CA 1
ATOM 1506 C C . GLY A 1 222 ? 25.083 22.563 4.152 1.00 21.15 219 GLY A C 1
ATOM 1507 O O . GLY A 1 222 ? 25.748 21.537 4.314 1.00 19.29 219 GLY A O 1
ATOM 1508 N N . THR A 1 223 ? 24.759 23.051 2.948 1.00 20.33 220 THR A N 1
ATOM 1509 C CA . THR A 1 223 ? 24.865 22.265 1.736 1.00 22.55 220 THR A CA 1
ATOM 1510 C C . THR A 1 223 ? 25.649 22.964 0.613 1.00 21.91 220 THR A C 1
ATOM 1511 O O . THR A 1 223 ? 25.371 24.143 0.313 1.00 20.01 220 THR A O 1
ATOM 1515 N N . PRO A 1 224 ? 26.627 22.256 0.001 1.00 21.22 221 PRO A N 1
ATOM 1516 C CA . PRO A 1 224 ? 27.365 22.849 -1.104 1.00 23.47 221 PRO A CA 1
ATOM 1517 C C . PRO A 1 224 ? 26.489 23.103 -2.337 1.00 22.62 221 PRO A C 1
ATOM 1518 O O . PRO A 1 224 ? 26.736 24.060 -3.047 1.00 22.00 221 PRO A O 1
ATOM 1522 N N . ARG A 1 225 ? 25.501 22.232 -2.578 1.00 23.94 222 ARG A N 1
ATOM 1523 C CA . ARG A 1 225 ? 24.523 22.411 -3.673 1.00 26.70 222 ARG A CA 1
ATOM 1524 C C . ARG A 1 225 ? 23.864 23.785 -3.579 1.00 22.13 222 ARG A C 1
ATOM 1525 O O . ARG A 1 225 ? 23.800 24.522 -4.556 1.00 18.99 222 ARG A O 1
ATOM 1533 N N . ILE A 1 226 ? 23.339 24.074 -2.395 1.00 20.40 223 ILE A N 1
ATOM 1534 C CA . ILE A 1 226 ? 22.654 25.322 -2.118 1.00 19.40 223 ILE A CA 1
ATOM 1535 C C . ILE A 1 226 ? 23.631 26.496 -2.141 1.00 18.91 223 ILE A C 1
ATOM 1536 O O . ILE A 1 226 ? 23.348 27.527 -2.776 1.00 17.40 223 ILE A O 1
ATOM 1541 N N . ALA A 1 227 ? 24.779 26.352 -1.479 1.00 17.84 224 ALA A N 1
ATOM 1542 C CA . ALA A 1 227 ? 25.801 27.419 -1.492 1.00 18.38 224 ALA A CA 1
ATOM 1543 C C . ALA A 1 227 ? 26.168 27.836 -2.921 1.00 17.75 224 ALA A C 1
ATOM 1544 O O . ALA A 1 227 ? 26.215 29.019 -3.241 1.00 17.91 224 ALA A O 1
ATOM 1546 N N . ASN A 1 228 ? 26.398 26.857 -3.779 1.00 18.50 225 ASN A N 1
ATOM 1547 C CA . ASN A 1 228 ? 26.719 27.121 -5.171 1.00 19.11 225 ASN A CA 1
ATOM 1548 C C . ASN A 1 228 ? 25.569 27.777 -5.932 1.00 18.75 225 ASN A C 1
ATOM 1549 O O . ASN A 1 228 ? 25.801 28.697 -6.708 1.00 18.04 225 ASN A O 1
ATOM 1554 N N . ARG A 1 229 ? 24.348 27.307 -5.704 1.00 18.46 226 ARG A N 1
ATOM 1555 C CA . ARG A 1 229 ? 23.170 27.895 -6.360 1.00 18.56 226 ARG A CA 1
ATOM 1556 C C . ARG A 1 229 ? 23.000 29.357 -5.934 1.00 17.98 226 ARG A C 1
ATOM 1557 O O . ARG A 1 229 ? 22.826 30.245 -6.771 1.00 17.17 226 ARG A O 1
ATOM 1565 N N . LEU A 1 230 ? 23.066 29.587 -4.634 1.00 16.17 227 LEU A N 1
ATOM 1566 C CA . LEU A 1 230 ? 22.961 30.936 -4.082 1.00 16.22 227 LEU A CA 1
ATOM 1567 C C . LEU A 1 230 ? 24.050 31.852 -4.644 1.00 15.94 227 LEU A C 1
ATOM 1568 O O . LEU A 1 230 ? 23.776 33.031 -4.914 1.00 15.06 227 LEU A O 1
ATOM 1573 N N . LEU A 1 231 ? 25.277 31.343 -4.798 1.00 15.90 228 LEU A N 1
ATOM 1574 C CA . LEU A 1 231 ? 26.354 32.146 -5.405 1.00 16.55 228 LEU A CA 1
ATOM 1575 C C . LEU A 1 231 ? 25.975 32.635 -6.798 1.00 16.79 228 LEU A C 1
ATOM 1576 O O . LEU A 1 231 ? 26.224 33.810 -7.141 1.00 16.85 228 LEU A O 1
ATOM 1581 N N . ARG A 1 232 ? 25.377 31.755 -7.596 1.00 16.87 229 ARG A N 1
ATOM 1582 C CA . ARG A 1 232 ? 24.967 32.130 -8.944 1.00 18.83 229 ARG A CA 1
ATOM 1583 C C . ARG A 1 232 ? 23.914 33.243 -8.931 1.00 18.21 229 ARG A C 1
ATOM 1584 O O . ARG A 1 232 ? 23.970 34.162 -9.750 1.00 18.58 229 ARG A O 1
ATOM 1592 N N . ARG A 1 233 ? 22.981 33.162 -7.985 1.00 17.65 230 ARG A N 1
ATOM 1593 C CA . ARG A 1 233 ? 21.924 34.159 -7.876 1.00 18.40 230 ARG A CA 1
ATOM 1594 C C . ARG A 1 233 ? 22.493 35.475 -7.321 1.00 17.70 230 ARG A C 1
ATOM 1595 O O . ARG A 1 233 ? 22.102 36.572 -7.768 1.00 17.24 230 ARG A O 1
ATOM 1603 N N . VAL A 1 234 ? 23.432 35.378 -6.385 1.00 16.73 231 VAL A N 1
ATOM 1604 C CA . VAL A 1 234 ? 24.087 36.571 -5.861 1.00 16.56 231 VAL A CA 1
ATOM 1605 C C . VAL A 1 234 ? 24.916 37.244 -6.987 1.00 17.01 231 VAL A C 1
ATOM 1606 O O . VAL A 1 234 ? 24.931 38.470 -7.077 1.00 16.96 231 VAL A O 1
ATOM 1610 N N A ARG A 1 235 ? 25.594 36.447 -7.817 0.50 17.65 232 ARG A N 1
ATOM 1611 N N B ARG A 1 235 ? 25.583 36.441 -7.816 0.50 17.22 232 ARG A N 1
ATOM 1612 C CA A ARG A 1 235 ? 26.352 36.994 -8.958 0.50 18.46 232 ARG A CA 1
ATOM 1613 C CA B ARG A 1 235 ? 26.351 36.951 -8.965 0.50 17.76 232 ARG A CA 1
ATOM 1614 C C A ARG A 1 235 ? 25.436 37.828 -9.851 0.50 17.85 232 ARG A C 1
ATOM 1615 C C B ARG A 1 235 ? 25.451 37.800 -9.868 0.50 17.50 232 ARG A C 1
ATOM 1616 O O A ARG A 1 235 ? 25.803 38.918 -10.284 0.50 17.23 232 ARG A O 1
ATOM 1617 O O B ARG A 1 235 ? 25.842 38.874 -10.318 0.50 16.98 232 ARG A O 1
ATOM 1632 N N . ASP A 1 236 ? 24.243 37.301 -10.118 1.00 17.69 233 ASP A N 1
ATOM 1633 C CA . ASP A 1 236 ? 23.262 38.003 -10.937 1.00 18.27 233 ASP A CA 1
ATOM 1634 C C . ASP A 1 236 ? 22.929 39.367 -10.343 1.00 18.11 233 ASP A C 1
ATOM 1635 O O . ASP A 1 236 ? 22.948 40.364 -11.062 1.00 17.76 233 ASP A O 1
ATOM 1640 N N . PHE A 1 237 ? 22.640 39.404 -9.040 1.00 17.24 234 PHE A N 1
ATOM 1641 C CA . PHE A 1 237 ? 22.323 40.663 -8.340 1.00 18.71 234 PHE A CA 1
ATOM 1642 C C . PHE A 1 237 ? 23.518 41.644 -8.435 1.00 18.08 234 PHE A C 1
ATOM 1643 O O . PHE A 1 237 ? 23.350 42.825 -8.763 1.00 16.77 234 PHE A O 1
ATOM 1651 N N . ALA A 1 238 ? 24.717 41.129 -8.174 1.00 17.78 235 ALA A N 1
ATOM 1652 C CA . ALA A 1 238 ? 25.953 41.947 -8.250 1.00 18.81 235 ALA A CA 1
ATOM 1653 C C . ALA A 1 238 ? 26.158 42.591 -9.622 1.00 19.20 235 ALA A C 1
ATOM 1654 O O . ALA A 1 238 ? 26.539 43.762 -9.730 1.00 19.52 235 ALA A O 1
ATOM 1656 N N . GLU A 1 239 ? 25.893 41.824 -10.670 1.00 18.85 236 GLU A N 1
ATOM 1657 C CA . GLU A 1 239 ? 26.099 42.305 -12.040 1.00 19.88 236 GLU A CA 1
ATOM 1658 C C . GLU A 1 239 ? 25.031 43.283 -12.502 1.00 19.98 236 GLU A C 1
ATOM 1659 O O . GLU A 1 239 ? 25.340 44.267 -13.168 1.00 20.87 236 GLU A O 1
ATOM 1665 N N . VAL A 1 240 ? 23.789 43.033 -12.131 1.00 19.31 237 VAL A N 1
ATOM 1666 C CA . VAL A 1 240 ? 22.691 43.892 -12.544 1.00 20.65 237 VAL A CA 1
ATOM 1667 C C . VAL A 1 240 ? 22.522 45.123 -11.653 1.00 20.69 237 VAL A C 1
ATOM 1668 O O . VAL A 1 240 ? 22.326 46.216 -12.162 1.00 20.33 237 VAL A O 1
ATOM 1672 N N . ARG A 1 241 ? 22.582 44.943 -10.337 1.00 21.59 238 ARG A N 1
ATOM 1673 C CA . ARG A 1 241 ? 22.349 46.050 -9.391 1.00 22.90 238 ARG A CA 1
ATOM 1674 C C . ARG A 1 241 ? 23.578 46.625 -8.701 1.00 23.27 238 ARG A C 1
ATOM 1675 O O . ARG A 1 241 ? 23.492 47.686 -8.088 1.00 24.45 238 ARG A O 1
ATOM 1683 N N . GLY A 1 242 ? 24.705 45.938 -8.796 1.00 21.64 239 GLY A N 1
ATOM 1684 C CA . GLY A 1 242 ? 25.932 46.364 -8.140 1.00 21.92 239 GLY A CA 1
ATOM 1685 C C . GLY A 1 242 ? 26.999 46.685 -9.150 1.00 23.55 239 GLY A C 1
ATOM 1686 O O . GLY A 1 242 ? 26.705 47.208 -10.233 1.00 21.89 239 GLY A O 1
ATOM 1687 N N . GLN A 1 243 ? 28.237 46.361 -8.787 1.00 22.78 240 GLN A N 1
ATOM 1688 C CA . GLN A 1 243 ? 29.407 46.608 -9.604 1.00 25.17 240 GLN A CA 1
ATOM 1689 C C . GLN A 1 243 ? 30.014 45.328 -10.183 1.00 24.71 240 GLN A C 1
ATOM 1690 O O . GLN A 1 243 ? 31.056 45.387 -10.836 1.00 25.68 240 GLN A O 1
ATOM 1696 N N . GLY A 1 244 ? 29.380 44.185 -9.937 1.00 22.50 241 GLY A N 1
ATOM 1697 C CA . GLY A 1 244 ? 29.862 42.908 -10.441 1.00 23.31 241 GLY A CA 1
ATOM 1698 C C . GLY A 1 244 ? 30.633 42.083 -9.435 1.00 23.97 241 GLY A C 1
ATOM 1699 O O . GLY A 1 244 ? 30.916 40.904 -9.695 1.00 25.11 241 GLY A O 1
ATOM 1700 N N . ASP A 1 245 ? 31.006 42.682 -8.302 1.00 24.61 242 ASP A N 1
ATOM 1701 C CA . ASP A 1 245 ? 31.731 41.913 -7.274 1.00 25.63 242 ASP A CA 1
ATOM 1702 C C . ASP A 1 245 ? 30.818 41.528 -6.100 1.00 24.51 242 ASP A C 1
ATOM 1703 O O . ASP A 1 245 ? 29.799 42.172 -5.843 1.00 23.98 242 ASP A O 1
ATOM 1708 N N . ILE A 1 246 ? 31.209 40.480 -5.389 1.00 24.54 243 ILE A N 1
ATOM 1709 C CA . ILE A 1 246 ? 30.402 39.966 -4.302 1.00 25.45 243 ILE A CA 1
ATOM 1710 C C . ILE A 1 246 ? 30.890 40.506 -2.961 1.00 25.21 243 ILE A C 1
ATOM 1711 O O . ILE A 1 246 ? 32.000 40.173 -2.504 1.00 24.18 243 ILE A O 1
ATOM 1716 N N . THR A 1 247 ? 30.053 41.335 -2.352 1.00 24.22 244 THR A N 1
ATOM 1717 C CA . THR A 1 247 ? 30.295 41.919 -1.030 1.00 24.77 244 THR A CA 1
ATOM 1718 C C . THR A 1 247 ? 29.243 41.406 -0.061 1.00 23.59 244 THR A C 1
ATOM 1719 O O . THR A 1 247 ? 28.212 40.885 -0.500 1.00 21.57 244 THR A O 1
ATOM 1723 N N A ARG A 1 248 ? 29.468 41.580 1.246 0.50 23.83 245 ARG A N 1
ATOM 1724 N N B ARG A 1 248 ? 29.471 41.577 1.238 0.50 24.80 245 ARG A N 1
ATOM 1725 C CA A ARG A 1 248 ? 28.491 41.124 2.240 0.50 23.95 245 ARG A CA 1
ATOM 1726 C CA B ARG A 1 248 ? 28.485 41.142 2.215 0.50 25.57 245 ARG A CA 1
ATOM 1727 C C A ARG A 1 248 ? 27.128 41.794 2.016 0.50 23.67 245 ARG A C 1
ATOM 1728 C C B ARG A 1 248 ? 27.130 41.788 1.957 0.50 24.52 245 ARG A C 1
ATOM 1729 O O A ARG A 1 248 ? 26.098 41.127 2.083 0.50 21.80 245 ARG A O 1
ATOM 1730 O O B ARG A 1 248 ? 26.109 41.106 1.956 0.50 22.54 245 ARG A O 1
ATOM 1745 N N . VAL A 1 249 ? 27.127 43.108 1.760 1.00 24.80 246 VAL A N 1
ATOM 1746 C CA . VAL A 1 249 ? 25.867 43.840 1.550 1.00 25.45 246 VAL A CA 1
ATOM 1747 C C . VAL A 1 249 ? 25.111 43.382 0.292 1.00 23.29 246 VAL A C 1
ATOM 1748 O O . VAL A 1 249 ? 23.893 43.192 0.326 1.00 22.44 246 VAL A O 1
ATOM 1752 N N . ILE A 1 250 ? 25.832 43.159 -0.797 1.00 21.66 247 ILE A N 1
ATOM 1753 C CA . ILE A 1 250 ? 25.223 42.643 -2.011 1.00 21.54 247 ILE A CA 1
ATOM 1754 C C . ILE A 1 250 ? 24.651 41.233 -1.767 1.00 20.43 247 ILE A C 1
ATOM 1755 O O . ILE A 1 250 ? 23.542 40.916 -2.212 1.00 19.57 247 ILE A O 1
ATOM 1760 N N . ALA A 1 251 ? 25.390 40.392 -1.047 1.00 20.30 248 ALA A N 1
ATOM 1761 C CA . ALA A 1 251 ? 24.907 39.037 -0.767 1.00 19.91 248 ALA A CA 1
ATOM 1762 C C . ALA A 1 251 ? 23.625 39.081 0.056 1.00 19.92 248 ALA A C 1
ATOM 1763 O O . ALA A 1 251 ? 22.656 38.388 -0.252 1.00 19.82 248 ALA A O 1
ATOM 1765 N N . ASP A 1 252 ? 23.617 39.930 1.078 1.00 22.36 249 ASP A N 1
ATOM 1766 C CA . ASP A 1 252 ? 22.454 40.067 1.956 1.00 23.26 249 ASP A CA 1
ATOM 1767 C C . ASP A 1 252 ? 21.206 40.520 1.190 1.00 22.75 249 ASP A C 1
ATOM 1768 O O . ASP A 1 252 ? 20.143 39.933 1.320 1.00 21.47 249 ASP A O 1
ATOM 1773 N N . LYS A 1 253 ? 21.348 41.567 0.384 1.00 22.32 250 LYS A N 1
ATOM 1774 C CA . LYS A 1 253 ? 20.233 42.083 -0.410 1.00 22.87 250 LYS A CA 1
ATOM 1775 C C . LYS A 1 253 ? 19.723 41.010 -1.387 1.00 20.78 250 LYS A C 1
ATOM 1776 O O . LYS A 1 253 ? 18.519 40.815 -1.534 1.00 18.49 250 LYS A O 1
ATOM 1782 N N . ALA A 1 254 ? 20.649 40.308 -2.046 1.00 18.96 251 ALA A N 1
ATOM 1783 C CA . ALA A 1 254 ? 20.281 39.255 -2.995 1.00 18.09 251 ALA A CA 1
ATOM 1784 C C . ALA A 1 254 ? 19.544 38.099 -2.287 1.00 18.55 251 ALA A C 1
ATOM 1785 O O . ALA A 1 254 ? 18.555 37.589 -2.785 1.00 18.06 251 ALA A O 1
ATOM 1787 N N . LEU A 1 255 ? 20.040 37.680 -1.127 1.00 18.55 252 LEU A N 1
ATOM 1788 C CA . LEU A 1 255 ? 19.383 36.581 -0.369 1.00 18.83 252 LEU A CA 1
ATOM 1789 C C . LEU A 1 255 ? 18.014 37.008 0.151 1.00 18.72 252 LEU A C 1
ATOM 1790 O O . LEU A 1 255 ? 17.082 36.204 0.188 1.00 20.35 252 LEU A O 1
ATOM 1795 N N . ASN A 1 256 ? 17.880 38.283 0.504 1.00 20.04 253 ASN A N 1
ATOM 1796 C CA . ASN A 1 256 ? 16.591 38.828 0.947 1.00 21.92 253 ASN A CA 1
ATOM 1797 C C . ASN A 1 256 ? 15.594 38.773 -0.224 1.00 22.86 253 ASN A C 1
ATOM 1798 O O . ASN A 1 256 ? 14.430 38.377 -0.043 1.00 23.03 253 ASN A O 1
ATOM 1803 N N . LEU A 1 257 ? 16.066 39.120 -1.421 1.00 21.69 254 LEU A N 1
ATOM 1804 C CA . LEU A 1 257 ? 15.226 39.060 -2.617 1.00 22.49 254 LEU A CA 1
ATOM 1805 C C . LEU A 1 257 ? 14.787 37.627 -2.881 1.00 21.61 254 LEU A C 1
ATOM 1806 O O . LEU A 1 257 ? 13.631 37.388 -3.229 1.00 20.51 254 LEU A O 1
ATOM 1811 N N . LEU A 1 258 ? 15.713 36.681 -2.695 1.00 20.09 255 LEU A N 1
ATOM 1812 C CA . LEU A 1 258 ? 15.412 35.246 -2.845 1.00 21.59 255 LEU A CA 1
ATOM 1813 C C . LEU A 1 258 ? 14.524 34.663 -1.731 1.00 22.70 255 LEU A C 1
ATOM 1814 O O . LEU A 1 258 ? 14.139 33.496 -1.805 1.00 21.63 255 LEU A O 1
ATOM 1819 N N . ASP A 1 259 ? 14.207 35.465 -0.708 1.00 23.49 256 ASP A N 1
ATOM 1820 C CA . ASP A 1 259 ? 13.358 35.025 0.405 1.00 26.14 256 ASP A CA 1
ATOM 1821 C C . ASP A 1 259 ? 14.039 33.910 1.232 1.00 24.40 256 ASP A C 1
ATOM 1822 O O . ASP A 1 259 ? 13.397 32.957 1.680 1.00 24.80 256 ASP A O 1
ATOM 1827 N N . VAL A 1 260 ? 15.350 34.039 1.396 1.00 21.87 257 VAL A N 1
ATOM 1828 C CA . VAL A 1 260 ? 16.155 33.131 2.203 1.00 21.40 257 VAL A CA 1
ATOM 1829 C C . VAL A 1 260 ? 16.531 33.954 3.437 1.00 22.22 257 VAL A C 1
ATOM 1830 O O . VAL A 1 260 ? 17.126 35.016 3.293 1.00 20.01 257 VAL A O 1
ATOM 1834 N N . ASP A 1 261 ? 16.169 33.487 4.642 1.00 22.65 258 ASP A N 1
ATOM 1835 C CA . ASP A 1 261 ? 16.432 34.300 5.846 1.00 23.86 258 ASP A CA 1
ATOM 1836 C C . ASP A 1 261 ? 17.856 34.154 6.418 1.00 23.52 258 ASP A C 1
ATOM 1837 O O . ASP A 1 261 ? 18.712 33.516 5.809 1.00 19.74 258 ASP A O 1
ATOM 1842 N N . GLU A 1 262 ? 18.103 34.770 7.571 1.00 26.96 259 GLU A N 1
ATOM 1843 C CA . GLU A 1 262 ? 19.445 34.787 8.180 1.00 29.73 259 GLU A CA 1
ATOM 1844 C C . GLU A 1 262 ? 19.991 33.435 8.599 1.00 26.38 259 GLU A C 1
ATOM 1845 O O . GLU A 1 262 ? 21.193 33.291 8.739 1.00 26.33 259 GLU A O 1
ATOM 1851 N N . ARG A 1 263 ? 19.104 32.475 8.823 1.00 25.41 260 ARG A N 1
ATOM 1852 C CA . ARG A 1 263 ? 19.472 31.121 9.206 1.00 26.23 260 ARG A CA 1
ATOM 1853 C C . ARG A 1 263 ? 19.523 30.173 8.005 1.00 24.57 260 ARG A C 1
ATOM 1854 O O . ARG A 1 263 ? 19.771 28.992 8.187 1.00 22.89 260 ARG A O 1
ATOM 1862 N N . GLY A 1 264 ? 19.255 30.679 6.800 1.00 23.64 261 GLY A N 1
ATOM 1863 C CA . GLY A 1 264 ? 19.211 29.856 5.601 1.00 22.93 261 GLY A CA 1
ATOM 1864 C C . GLY A 1 264 ? 17.849 29.215 5.356 1.00 22.02 261 GLY A C 1
ATOM 1865 O O . GLY A 1 264 ? 17.719 28.387 4.449 1.00 21.04 261 GLY A O 1
ATOM 1866 N N . PHE A 1 265 ? 16.829 29.608 6.129 1.00 20.97 262 PHE A N 1
ATOM 1867 C CA . PHE A 1 265 ? 15.495 29.042 5.944 1.00 21.68 262 PHE A CA 1
ATOM 1868 C C . PHE A 1 265 ? 14.766 29.677 4.774 1.00 22.97 262 PHE A C 1
ATOM 1869 O O . PHE A 1 265 ? 14.785 30.904 4.618 1.00 23.36 262 PHE A O 1
ATOM 1877 N N . ASP A 1 266 ? 14.104 28.840 3.981 1.00 22.49 263 ASP A N 1
ATOM 1878 C CA . ASP A 1 266 ? 13.328 29.296 2.838 1.00 25.23 263 ASP A CA 1
ATOM 1879 C C . ASP A 1 266 ? 11.849 29.307 3.199 1.00 24.79 263 ASP A C 1
ATOM 1880 O O . ASP A 1 266 ? 11.466 28.988 4.345 1.00 20.83 263 ASP A O 1
ATOM 1885 N N . HIS A 1 267 ? 11.021 29.680 2.233 1.00 26.16 264 HIS A N 1
ATOM 1886 C CA . HIS A 1 267 ? 9.587 29.803 2.470 1.00 27.97 264 HIS A CA 1
ATOM 1887 C C . HIS A 1 267 ? 8.950 28.539 3.061 1.00 26.13 264 HIS A C 1
ATOM 1888 O O . HIS A 1 267 ? 8.166 28.618 4.012 1.00 24.56 264 HIS A O 1
ATOM 1895 N N . LEU A 1 268 ? 9.303 27.381 2.521 1.00 25.07 265 LEU A N 1
ATOM 1896 C CA . LEU A 1 268 ? 8.731 26.126 3.007 1.00 25.57 265 LEU A CA 1
ATOM 1897 C C . LEU A 1 268 ? 9.201 25.788 4.425 1.00 22.82 265 LEU A C 1
ATOM 1898 O O . LEU A 1 268 ? 8.404 25.318 5.245 1.00 20.99 265 LEU A O 1
ATOM 1903 N N . ASP A 1 269 ? 10.484 26.014 4.721 1.00 22.02 266 ASP A N 1
ATOM 1904 C CA . ASP A 1 269 ? 10.993 25.788 6.076 1.00 21.32 266 ASP A CA 1
ATOM 1905 C C . ASP A 1 269 ? 10.195 26.614 7.086 1.00 21.09 266 ASP A C 1
ATOM 1906 O O . ASP A 1 269 ? 9.817 26.119 8.139 1.00 20.80 266 ASP A O 1
ATOM 1911 N N . ARG A 1 270 ? 9.958 27.874 6.768 1.00 20.93 267 ARG A N 1
ATOM 1912 C CA . ARG A 1 270 ? 9.214 28.747 7.681 1.00 22.76 267 ARG A CA 1
ATOM 1913 C C . ARG A 1 270 ? 7.738 28.353 7.771 1.00 22.58 267 ARG A C 1
ATOM 1914 O O . ARG A 1 270 ? 7.154 28.417 8.848 1.00 22.49 267 ARG A O 1
ATOM 1922 N N . ARG A 1 271 ? 7.153 27.918 6.660 1.00 22.77 268 ARG A N 1
ATOM 1923 C CA . ARG A 1 271 ? 5.766 27.488 6.687 1.00 24.89 268 ARG A CA 1
ATOM 1924 C C . ARG A 1 271 ? 5.630 26.225 7.543 1.00 22.73 268 ARG A C 1
ATOM 1925 O O . ARG A 1 271 ? 4.648 26.066 8.255 1.00 21.50 268 ARG A O 1
ATOM 1933 N N . LEU A 1 272 ? 6.623 25.341 7.493 1.00 21.33 269 LEU A N 1
ATOM 1934 C CA . LEU A 1 272 ? 6.603 24.156 8.353 1.00 21.40 269 LEU A CA 1
ATOM 1935 C C . LEU A 1 272 ? 6.608 24.557 9.831 1.00 20.65 269 LEU A C 1
ATOM 1936 O O . LEU A 1 272 ? 5.749 24.111 10.615 1.00 19.42 269 LEU A O 1
ATOM 1941 N N . LEU A 1 273 ? 7.547 25.418 10.221 1.00 18.97 270 LEU A N 1
ATOM 1942 C CA . LEU A 1 273 ? 7.644 25.824 11.633 1.00 18.89 270 LEU A CA 1
ATOM 1943 C C . LEU A 1 273 ? 6.411 26.586 12.087 1.00 19.63 270 LEU A C 1
ATOM 1944 O O . LEU A 1 273 ? 5.885 26.320 13.155 1.00 19.34 270 LEU A O 1
ATOM 1949 N N . LEU A 1 274 ? 5.951 27.520 11.265 1.00 19.64 271 LEU A N 1
ATOM 1950 C CA . LEU A 1 274 ? 4.776 28.315 11.620 1.00 22.49 271 LEU A CA 1
ATOM 1951 C C . LEU A 1 274 ? 3.507 27.463 11.704 1.00 22.34 271 LEU A C 1
ATOM 1952 O O . LEU A 1 274 ? 2.636 27.723 12.524 1.00 23.21 271 LEU A O 1
ATOM 1957 N N . THR A 1 275 ? 3.410 26.443 10.855 1.00 21.85 272 THR A N 1
ATOM 1958 C CA . THR A 1 275 ? 2.260 25.530 10.893 1.00 22.87 272 THR A CA 1
ATOM 1959 C C . THR A 1 275 ? 2.265 24.735 12.202 1.00 21.56 272 THR A C 1
ATOM 1960 O O . THR A 1 275 ? 1.214 24.547 12.832 1.00 22.64 272 THR A O 1
ATOM 1964 N N . MET A 1 276 ? 3.441 24.268 12.613 1.00 20.45 273 MET A N 1
ATOM 1965 C CA . MET A 1 276 ? 3.547 23.559 13.882 1.00 20.92 273 MET A CA 1
ATOM 1966 C C . MET A 1 276 ? 3.133 24.481 15.022 1.00 21.02 273 MET A C 1
ATOM 1967 O O . MET A 1 276 ? 2.394 24.073 15.920 1.00 23.47 273 MET A O 1
ATOM 1972 N N . ILE A 1 277 ? 3.597 25.719 14.985 1.00 20.66 274 ILE A N 1
ATOM 1973 C CA . ILE A 1 277 ? 3.280 26.683 16.036 1.00 22.40 274 ILE A CA 1
ATOM 1974 C C . ILE A 1 277 ? 1.783 27.038 16.072 1.00 25.13 274 ILE A C 1
ATOM 1975 O O . ILE A 1 277 ? 1.150 26.970 17.127 1.00 25.74 274 ILE A O 1
ATOM 1980 N N . ASP A 1 278 ? 1.236 27.379 14.912 1.00 27.11 275 ASP A N 1
ATOM 1981 C CA . ASP A 1 278 ? -0.138 27.861 14.812 1.00 30.06 275 ASP A CA 1
ATOM 1982 C C . ASP A 1 278 ? -1.253 26.824 14.792 1.00 30.35 275 ASP A C 1
ATOM 1983 O O . ASP A 1 278 ? -2.239 26.999 15.481 1.00 33.70 275 ASP A O 1
ATOM 1988 N N A LYS A 1 279 ? -1.104 25.763 14.005 0.50 29.14 276 LYS A N 1
ATOM 1989 N N B LYS A 1 279 ? -1.107 25.768 14.005 0.50 28.90 276 LYS A N 1
ATOM 1990 C CA A LYS A 1 279 ? -2.155 24.741 13.896 0.50 29.53 276 LYS A CA 1
ATOM 1991 C CA B LYS A 1 279 ? -2.153 24.750 13.915 0.50 29.13 276 LYS A CA 1
ATOM 1992 C C A LYS A 1 279 ? -2.026 23.617 14.937 0.50 28.37 276 LYS A C 1
ATOM 1993 C C B LYS A 1 279 ? -2.040 23.683 15.009 0.50 28.21 276 LYS A C 1
ATOM 1994 O O A LYS A 1 279 ? -3.015 22.965 15.262 0.50 28.59 276 LYS A O 1
ATOM 1995 O O B LYS A 1 279 ? -3.052 23.143 15.448 0.50 28.49 276 LYS A O 1
ATOM 2006 N N . PHE A 1 280 ? -0.819 23.397 15.462 1.00 26.62 277 PHE A N 1
ATOM 2007 C CA . PHE A 1 280 ? -0.597 22.344 16.472 1.00 26.41 277 PHE A CA 1
ATOM 2008 C C . PHE A 1 280 ? -0.032 22.784 17.817 1.00 26.54 277 PHE A C 1
ATOM 2009 O O . PHE A 1 280 ? 0.441 21.945 18.588 1.00 25.61 277 PHE A O 1
ATOM 2017 N N A ASP A 1 281 ? -0.080 24.088 18.080 0.50 27.11 278 ASP A N 1
ATOM 2018 N N B ASP A 1 281 ? -0.080 24.088 18.094 0.50 27.34 278 ASP A N 1
ATOM 2019 C CA A ASP A 1 281 ? 0.385 24.661 19.337 0.50 28.23 278 ASP A CA 1
ATOM 2020 C CA B ASP A 1 281 ? 0.414 24.652 19.356 0.50 28.60 278 ASP A CA 1
ATOM 2021 C C A ASP A 1 281 ? 1.822 24.259 19.685 0.50 27.25 278 ASP A C 1
ATOM 2022 C C B ASP A 1 281 ? 1.839 24.257 19.691 0.50 27.47 278 ASP A C 1
ATOM 2023 O O A ASP A 1 281 ? 2.149 24.089 20.859 0.50 27.69 278 ASP A O 1
ATOM 2024 O O B ASP A 1 281 ? 2.178 24.088 20.861 0.50 27.88 278 ASP A O 1
ATOM 2033 N N . GLY A 1 282 ? 2.663 24.116 18.660 1.00 25.5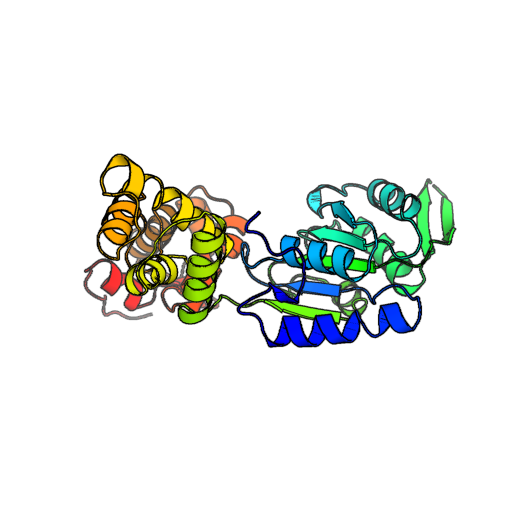2 279 GLY A N 1
ATOM 2034 C CA . GLY A 1 282 ? 4.068 23.747 18.828 1.00 25.42 279 GLY A CA 1
ATOM 2035 C C . GLY A 1 282 ? 4.324 22.248 18.832 1.00 25.24 279 GLY A C 1
ATOM 2036 O O . GLY A 1 282 ? 5.477 21.831 18.834 1.00 26.82 279 GLY A O 1
ATOM 2037 N N . GLY A 1 283 ? 3.266 21.445 18.779 1.00 24.75 280 GLY A N 1
ATOM 2038 C CA . GLY A 1 283 ? 3.405 19.993 18.835 1.00 25.16 280 GLY A CA 1
ATOM 2039 C C . GLY A 1 283 ? 3.115 19.511 20.244 1.00 27.51 280 GLY A C 1
ATOM 2040 O O . GLY A 1 283 ? 2.799 20.316 21.105 1.00 29.11 280 GLY A O 1
ATOM 2041 N N . PRO A 1 284 ? 3.237 18.213 20.519 1.00 29.21 281 PRO A N 1
ATOM 2042 C CA . PRO A 1 284 ? 3.670 17.201 19.561 1.00 28.39 281 PRO A CA 1
ATOM 2043 C C . PRO A 1 284 ? 2.642 16.917 18.474 1.00 27.63 281 PRO A C 1
ATOM 2044 O O . PRO A 1 284 ? 1.436 16.903 18.744 1.00 28.35 281 PRO A O 1
ATOM 2048 N N . VAL A 1 285 ? 3.129 16.708 17.258 1.00 25.47 282 VAL A N 1
ATOM 2049 C CA . VAL A 1 285 ? 2.273 16.414 16.117 1.00 25.88 282 VAL A CA 1
ATOM 2050 C C . VAL A 1 285 ? 2.933 15.312 15.296 1.00 25.17 282 VAL A C 1
ATOM 2051 O O . VAL A 1 285 ? 4.113 15.405 14.971 1.00 23.76 282 VAL A O 1
ATOM 2055 N N . GLY A 1 286 ? 2.167 14.255 15.010 1.00 26.04 283 GLY A N 1
ATOM 2056 C CA . GLY A 1 286 ? 2.639 13.147 14.196 1.00 27.14 283 GLY A CA 1
ATOM 2057 C C . GLY A 1 286 ? 2.971 13.584 12.782 1.00 27.10 283 GLY A C 1
ATOM 2058 O O . GLY A 1 286 ? 2.346 14.511 12.222 1.00 26.97 283 GLY A O 1
ATOM 2059 N N . ILE A 1 287 ? 3.957 12.918 12.201 1.00 27.58 284 ILE A N 1
ATOM 2060 C CA . ILE A 1 287 ? 4.416 13.246 10.849 1.00 29.04 284 ILE A CA 1
ATOM 2061 C C . ILE A 1 287 ? 3.306 13.238 9.775 1.00 29.61 284 ILE A C 1
ATOM 2062 O O . ILE A 1 287 ? 3.306 14.077 8.874 1.00 28.99 284 ILE A O 1
ATOM 2067 N N . ASP A 1 288 ? 2.366 12.311 9.884 1.00 30.71 285 ASP A N 1
ATOM 2068 C CA . ASP A 1 288 ? 1.255 12.240 8.922 1.00 33.54 285 ASP A CA 1
ATOM 2069 C C . ASP A 1 288 ? 0.309 13.434 9.054 1.00 31.91 285 ASP A C 1
ATOM 2070 O O . ASP A 1 288 ? -0.155 13.953 8.045 1.00 32.28 285 ASP A O 1
ATOM 2075 N N . ASN A 1 289 ? 0.002 13.839 10.288 1.00 30.85 286 ASN A N 1
ATOM 2076 C CA . ASN A 1 289 ? -0.858 15.014 10.518 1.00 31.90 286 ASN A CA 1
ATOM 2077 C C . ASN A 1 289 ? -0.194 16.274 9.963 1.00 29.16 286 ASN A C 1
ATOM 2078 O O . ASN A 1 289 ? -0.850 17.119 9.353 1.00 28.26 286 ASN A O 1
ATOM 2083 N N . LEU A 1 290 ? 1.114 16.378 10.145 1.00 26.97 287 LEU A N 1
ATOM 2084 C CA . LEU A 1 290 ? 1.860 17.549 9.709 1.00 26.77 287 LEU A CA 1
ATOM 2085 C C . LEU A 1 290 ? 1.917 17.645 8.191 1.00 27.49 287 LEU A C 1
ATOM 2086 O O . LEU A 1 290 ? 1.675 18.709 7.613 1.00 25.88 287 LEU A O 1
ATOM 2091 N N . ALA A 1 291 ? 2.215 16.512 7.560 1.00 27.67 288 ALA A N 1
ATOM 2092 C CA . ALA A 1 291 ? 2.268 16.403 6.110 1.00 29.52 288 ALA A CA 1
ATOM 2093 C C . ALA A 1 291 ? 0.931 16.787 5.488 1.00 30.69 288 ALA A C 1
ATOM 2094 O O . ALA A 1 291 ? 0.888 17.524 4.504 1.00 31.39 288 ALA A O 1
ATOM 2096 N N . ALA A 1 292 ? -0.148 16.282 6.075 1.00 31.10 289 ALA A N 1
ATOM 2097 C CA . ALA A 1 292 ? -1.498 16.590 5.593 1.00 33.48 289 ALA A CA 1
ATOM 2098 C C . ALA A 1 292 ? -1.819 18.074 5.778 1.00 32.86 289 ALA A C 1
ATOM 2099 O O . ALA A 1 292 ? -2.422 18.677 4.910 1.00 34.21 289 ALA A O 1
ATOM 2101 N N . ALA A 1 293 ? -1.409 18.651 6.905 1.00 31.84 290 ALA A N 1
ATOM 2102 C CA . ALA A 1 293 ? -1.647 20.073 7.182 1.00 33.36 290 ALA A CA 1
ATOM 2103 C C . ALA A 1 293 ? -0.871 20.977 6.208 1.00 33.98 290 ALA A C 1
ATOM 2104 O O . ALA A 1 293 ? -1.331 22.081 5.886 1.00 35.26 290 ALA A O 1
ATOM 2106 N N . LEU A 1 294 ? 0.276 20.499 5.730 1.00 32.75 291 LEU A N 1
ATOM 2107 C CA . LEU A 1 294 ? 1.087 21.242 4.751 1.00 35.51 291 LEU A CA 1
ATOM 2108 C C . LEU A 1 294 ? 0.792 20.920 3.280 1.00 38.17 291 LEU A C 1
ATOM 2109 O O . LEU A 1 294 ? 1.312 21.600 2.395 1.00 38.12 291 LEU A O 1
ATOM 2114 N N . SER A 1 295 ? -0.037 19.909 3.023 1.00 39.31 292 SER A N 1
ATOM 2115 C CA . SER A 1 295 ? -0.281 19.407 1.661 1.00 44.44 292 SER A CA 1
ATOM 2116 C C . SER A 1 295 ? 1.031 18.920 0.994 1.00 45.10 292 SER A C 1
ATOM 2117 O O . SER A 1 295 ? 1.197 19.049 -0.218 1.00 47.44 292 SER A O 1
ATOM 2120 N N . GLU A 1 296 ? 1.946 18.370 1.798 1.00 43.72 293 GLU A N 1
ATOM 2121 C CA . GLU A 1 296 ? 3.228 17.825 1.311 1.00 44.43 293 GLU A CA 1
ATOM 2122 C C . GLU A 1 296 ? 3.273 16.344 1.687 1.00 44.65 293 GLU A C 1
ATOM 2123 O O . GLU A 1 296 ? 2.580 15.930 2.615 1.00 44.01 293 GLU A O 1
ATOM 2129 N N A GLU A 1 297 ? 4.067 15.552 0.963 0.50 45.68 294 GLU A N 1
ATOM 2130 N N B GLU A 1 297 ? 4.062 15.554 0.962 0.50 46.01 294 GLU A N 1
ATOM 2131 C CA A GLU A 1 297 ? 4.217 14.127 1.282 0.50 46.21 294 GLU A CA 1
ATOM 2132 C CA B GLU A 1 297 ? 4.207 14.124 1.257 0.50 46.79 294 GLU A CA 1
ATOM 2133 C C A GLU A 1 297 ? 5.107 13.967 2.504 0.50 42.89 294 GLU A C 1
ATOM 2134 C C B GLU A 1 297 ? 5.133 13.944 2.463 0.50 43.21 294 GLU A C 1
ATOM 2135 O O A GLU A 1 297 ? 5.879 14.866 2.850 0.50 41.41 294 GLU A O 1
ATOM 2136 O O B GLU A 1 297 ? 5.948 14.821 2.765 0.50 41.67 294 GLU A O 1
ATOM 2147 N N . ARG A 1 298 ? 4.990 12.812 3.149 1.00 42.76 295 ARG A N 1
ATOM 2148 C CA . ARG A 1 298 ? 5.784 12.488 4.338 1.00 41.97 295 ARG A CA 1
ATOM 2149 C C . ARG A 1 298 ? 7.292 12.511 4.096 1.00 41.29 295 ARG A C 1
ATOM 2150 O O . ARG A 1 298 ? 8.038 13.136 4.855 1.00 38.72 295 ARG A O 1
ATOM 2158 N N . HIS A 1 299 ? 7.727 11.852 3.028 1.00 42.60 296 HIS A N 1
ATOM 2159 C CA . HIS A 1 299 ? 9.152 11.775 2.712 1.00 43.22 296 HIS A CA 1
ATOM 2160 C C . HIS A 1 299 ? 9.774 13.161 2.528 1.00 40.28 296 HIS A C 1
ATOM 2161 O O . HIS A 1 299 ? 10.925 13.358 2.897 1.00 39.19 296 HIS A O 1
ATOM 2168 N N . THR A 1 300 ? 9.011 14.112 1.980 1.00 39.14 297 THR A N 1
ATOM 2169 C CA . THR A 1 300 ? 9.504 15.489 1.786 1.00 37.66 297 THR A CA 1
ATOM 2170 C C . THR A 1 300 ? 9.873 16.132 3.120 1.00 35.99 297 THR A C 1
ATOM 2171 O O . THR A 1 300 ? 10.943 16.745 3.267 1.00 33.56 297 THR A O 1
ATOM 2175 N N . ILE A 1 301 ? 8.987 15.997 4.094 1.00 33.01 298 ILE A N 1
ATOM 2176 C CA . ILE A 1 301 ? 9.240 16.554 5.405 1.00 32.09 298 ILE A CA 1
ATOM 2177 C C . ILE A 1 301 ? 10.387 15.829 6.100 1.00 32.35 298 ILE A C 1
ATOM 2178 O O . ILE A 1 301 ? 11.267 16.474 6.630 1.00 31.47 298 ILE A O 1
ATOM 2183 N N . GLU A 1 302 ? 10.369 14.497 6.082 1.00 34.38 299 GLU A N 1
ATOM 2184 C CA . GLU A 1 302 ? 11.404 13.699 6.740 1.00 36.00 299 GLU A CA 1
ATOM 2185 C C . GLU A 1 302 ? 12.795 13.778 6.111 1.00 36.41 299 GLU A C 1
ATOM 2186 O O . GLU A 1 302 ? 13.781 13.843 6.833 1.00 35.38 299 GLU A O 1
ATOM 2192 N N . ASP A 1 303 ? 12.871 13.750 4.783 1.00 36.98 300 ASP A N 1
ATOM 2193 C CA . ASP A 1 303 ? 14.160 13.731 4.076 1.00 38.92 300 ASP A CA 1
ATOM 2194 C C . ASP A 1 303 ? 14.686 15.090 3.674 1.00 37.21 300 ASP A C 1
ATOM 2195 O O . ASP A 1 303 ? 15.904 15.307 3.679 1.00 36.83 300 ASP A O 1
ATOM 2200 N N . VAL A 1 304 ? 13.790 16.006 3.318 1.00 35.88 301 VAL A N 1
ATOM 2201 C CA . VAL A 1 304 ? 14.217 17.304 2.816 1.00 34.26 301 VAL A CA 1
ATOM 2202 C C . VAL A 1 304 ? 14.183 18.446 3.820 1.00 31.29 301 VAL A C 1
ATOM 2203 O O . VAL A 1 304 ? 15.140 19.213 3.912 1.00 29.83 301 VAL A O 1
ATOM 2207 N N . LEU A 1 305 ? 13.102 18.578 4.576 1.00 28.20 302 LEU A N 1
ATOM 2208 C CA . LEU A 1 305 ? 12.950 19.745 5.439 1.00 26.89 302 LEU A CA 1
ATOM 2209 C C . LEU A 1 305 ? 13.552 19.586 6.829 1.00 25.85 302 LEU A C 1
ATOM 2210 O O . LEU A 1 305 ? 14.402 20.379 7.266 1.00 25.76 302 LEU A O 1
ATOM 2215 N N . GLU A 1 306 ? 13.147 18.513 7.477 1.00 24.59 303 GLU A N 1
ATOM 2216 C CA . GLU A 1 306 ? 13.449 18.271 8.890 1.00 25.02 303 GLU A CA 1
ATOM 2217 C C . GLU A 1 306 ? 14.906 18.103 9.321 1.00 22.64 303 GLU A C 1
ATOM 2218 O O . GLU A 1 306 ? 15.291 18.618 10.370 1.00 22.02 303 GLU A O 1
ATOM 2224 N N . PRO A 1 307 ? 15.727 17.350 8.548 1.00 22.97 304 PRO A N 1
ATOM 2225 C CA . PRO A 1 307 ? 17.085 17.062 9.059 1.00 22.94 304 PRO A CA 1
ATOM 2226 C C . PRO A 1 307 ? 17.906 18.283 9.475 1.00 21.83 304 PRO A C 1
ATOM 2227 O O . PRO A 1 307 ? 18.493 18.293 10.566 1.00 21.89 304 PRO A O 1
ATOM 2231 N N . TYR A 1 308 ? 17.929 19.316 8.646 1.00 21.31 305 TYR A N 1
ATOM 2232 C CA . TYR A 1 308 ? 18.660 20.526 9.005 1.00 21.03 305 TYR A CA 1
ATOM 2233 C C . TYR A 1 308 ? 18.022 21.235 10.188 1.00 19.32 305 TYR A C 1
ATOM 2234 O O . TYR A 1 308 ? 18.722 21.755 11.043 1.00 19.57 305 TYR A O 1
ATOM 2243 N N . LEU A 1 309 ? 16.691 21.271 10.222 1.00 19.20 306 LEU A N 1
ATOM 2244 C CA . LEU A 1 309 ? 15.983 21.953 11.294 1.00 19.36 306 LEU A CA 1
ATOM 2245 C C . LEU A 1 309 ? 16.205 21.273 12.640 1.00 19.02 306 LEU A C 1
ATOM 2246 O O . LEU A 1 309 ? 16.325 21.935 13.657 1.00 17.92 306 LEU A O 1
ATOM 2251 N N . ILE A 1 310 ? 16.301 19.958 12.625 1.00 19.04 307 ILE A N 1
ATOM 2252 C CA . ILE A 1 310 ? 16.593 19.184 13.836 1.00 20.96 307 ILE A CA 1
ATOM 2253 C C . ILE A 1 310 ? 18.046 19.429 14.235 1.00 21.95 307 ILE A C 1
ATOM 2254 O O . ILE A 1 310 ? 18.340 19.740 15.387 1.00 20.65 307 ILE A O 1
ATOM 2259 N N . GLN A 1 311 ? 18.951 19.301 13.270 1.00 23.35 308 GLN A N 1
ATOM 2260 C CA . GLN A 1 311 ? 20.380 19.543 13.505 1.00 26.16 308 GLN A CA 1
ATOM 2261 C C . GLN A 1 311 ? 20.631 20.922 14.140 1.00 24.23 308 GLN A C 1
ATOM 2262 O O . GLN A 1 311 ? 21.433 21.050 15.058 1.00 24.00 308 GLN A O 1
ATOM 2268 N N . GLN A 1 312 ? 19.932 21.942 13.656 1.00 22.20 309 GLN A N 1
ATOM 2269 C CA . GLN A 1 312 ? 20.143 23.313 14.138 1.00 23.14 309 GLN A CA 1
ATOM 2270 C C . GLN A 1 312 ? 19.380 23.647 15.425 1.00 22.01 309 GLN A C 1
ATOM 2271 O O . GLN A 1 312 ? 19.519 24.744 15.956 1.00 21.73 309 GLN A O 1
ATOM 2277 N N . GLY A 1 313 ? 18.569 22.715 15.910 1.00 20.83 310 GLY A N 1
ATOM 2278 C CA . GLY A 1 313 ? 17.870 22.887 17.187 1.00 21.06 310 GLY A CA 1
ATOM 2279 C C . GLY A 1 313 ? 16.508 23.572 17.151 1.00 20.01 310 GLY A C 1
ATOM 2280 O O . GLY A 1 313 ? 16.103 24.169 18.161 1.00 20.20 310 GLY A O 1
ATOM 2281 N N . TYR A 1 314 ? 15.812 23.503 16.016 1.00 17.55 311 TYR A N 1
ATOM 2282 C CA . TYR A 1 314 ? 14.487 24.144 15.879 1.00 18.48 311 TYR A CA 1
ATOM 2283 C C . TYR A 1 314 ? 13.316 23.183 16.035 1.00 18.71 311 TYR A C 1
ATOM 2284 O O . TYR A 1 314 ? 12.210 23.607 16.414 1.00 18.25 311 TYR A O 1
ATOM 2293 N N . ILE A 1 315 ? 13.561 21.910 15.725 1.00 18.42 312 ILE A N 1
ATOM 2294 C CA . ILE A 1 315 ? 12.572 20.839 15.834 1.00 19.74 312 ILE A CA 1
ATOM 2295 C C . ILE A 1 315 ? 13.202 19.691 16.610 1.00 21.14 312 ILE A C 1
ATOM 2296 O O . ILE A 1 315 ? 14.409 19.471 16.528 1.00 18.91 312 ILE A O 1
ATOM 2301 N N . MET A 1 316 ? 12.384 18.997 17.386 1.00 22.61 313 MET A N 1
ATOM 2302 C CA . MET A 1 316 ? 12.795 17.793 18.073 1.00 27.28 313 MET A CA 1
ATOM 2303 C C . MET A 1 316 ? 11.787 16.712 17.793 1.00 26.95 313 MET A C 1
ATOM 2304 O O . MET A 1 316 ? 10.589 16.984 17.713 1.00 24.57 313 MET A O 1
ATOM 2309 N N . ARG A 1 317 ? 12.271 15.487 17.632 1.00 26.46 314 ARG A N 1
ATOM 2310 C CA . ARG A 1 317 ? 11.393 14.345 17.487 1.00 28.95 314 ARG A CA 1
ATOM 2311 C C . ARG A 1 317 ? 11.158 13.742 18.867 1.00 28.72 314 ARG A C 1
ATOM 2312 O O . ARG A 1 317 ? 12.096 13.641 19.674 1.00 30.84 314 ARG A O 1
ATOM 2320 N N . THR A 1 318 ? 9.929 13.318 19.124 1.00 27.47 315 THR A N 1
ATOM 2321 C CA . THR A 1 318 ? 9.561 12.655 20.382 1.00 28.98 315 THR A CA 1
ATOM 2322 C C . THR A 1 318 ? 8.664 11.468 20.010 1.00 28.15 315 THR A C 1
ATOM 2323 O O . THR A 1 318 ? 8.171 11.408 18.889 1.00 26.55 315 THR A O 1
ATOM 2327 N N . PRO A 1 319 ? 8.425 10.530 20.947 1.00 31.47 316 PRO A N 1
ATOM 2328 C CA . PRO A 1 319 ? 7.546 9.394 20.635 1.00 33.46 316 PRO A CA 1
ATOM 2329 C C . PRO A 1 319 ? 6.110 9.785 20.259 1.00 32.88 316 PRO A C 1
ATOM 2330 O O . PRO A 1 319 ? 5.460 9.053 19.508 1.00 34.51 316 PRO A O 1
ATOM 2334 N N . ARG A 1 320 ? 5.631 10.912 20.782 1.00 34.36 317 ARG A N 1
ATOM 2335 C CA . ARG A 1 320 ? 4.282 11.422 20.482 1.00 37.16 317 ARG A CA 1
ATOM 2336 C C . ARG A 1 320 ? 4.234 12.349 19.254 1.00 34.45 317 ARG A C 1
ATOM 2337 O O . ARG A 1 320 ? 3.164 12.822 18.882 1.00 33.63 317 ARG A O 1
ATOM 2345 N N . GLY A 1 321 ? 5.386 12.626 18.645 1.00 28.73 318 GLY A N 1
ATOM 2346 C CA . GLY A 1 321 ? 5.427 13.452 17.456 1.00 28.33 318 GLY A CA 1
ATOM 2347 C C . GLY A 1 321 ? 6.473 14.551 17.502 1.00 25.51 318 GLY A C 1
ATOM 2348 O O . GLY A 1 321 ? 7.202 14.712 18.491 1.00 25.69 318 GLY A O 1
ATOM 2349 N N . ARG A 1 322 ? 6.587 15.267 16.393 1.00 23.38 319 ARG A N 1
ATOM 2350 C CA . ARG A 1 322 ? 7.510 16.383 16.297 1.00 23.36 319 ARG A CA 1
ATOM 2351 C C . ARG A 1 322 ? 7.027 17.563 17.118 1.00 21.00 319 ARG A C 1
ATOM 2352 O O . ARG A 1 322 ? 5.833 17.831 17.192 1.00 20.50 319 ARG A O 1
ATOM 2360 N N . VAL A 1 323 ? 7.975 18.271 17.705 1.00 20.11 320 VAL A N 1
ATOM 2361 C CA . VAL A 1 323 ? 7.689 19.469 18.471 1.00 21.22 320 VAL A CA 1
ATOM 2362 C C . VAL A 1 323 ? 8.691 20.538 18.042 1.00 20.82 320 VAL A C 1
ATOM 2363 O O . VAL A 1 323 ? 9.807 20.210 17.584 1.00 20.39 320 VAL A O 1
ATOM 2367 N N . VAL A 1 324 ? 8.289 21.796 18.102 1.00 19.39 321 VAL A N 1
ATOM 2368 C CA . VAL A 1 324 ? 9.250 22.879 17.840 1.00 19.66 321 VAL A CA 1
ATOM 2369 C C . VAL A 1 324 ? 9.920 23.170 19.174 1.00 18.98 321 VAL A C 1
ATOM 2370 O O . VAL A 1 324 ? 9.376 22.833 20.227 1.00 20.31 321 VAL A O 1
ATOM 2374 N N . THR A 1 325 ? 11.089 23.774 19.140 1.00 17.59 322 THR A N 1
ATOM 2375 C CA . THR A 1 325 ? 11.773 24.145 20.356 1.00 18.24 322 THR A CA 1
ATOM 2376 C C . THR A 1 325 ? 11.491 25.640 20.614 1.00 18.06 322 THR A C 1
ATOM 2377 O O . THR A 1 325 ? 10.937 26.338 19.754 1.00 17.45 322 THR A O 1
ATOM 2381 N N . ARG A 1 326 ? 11.926 26.135 21.768 1.00 18.11 323 ARG A N 1
ATOM 2382 C CA . ARG A 1 326 ? 11.752 27.555 22.079 1.00 19.09 323 ARG A CA 1
ATOM 2383 C C . ARG A 1 326 ? 12.402 28.442 21.032 1.00 19.77 323 ARG A C 1
ATOM 2384 O O . ARG A 1 326 ? 11.951 29.566 20.798 1.00 20.60 323 ARG A O 1
ATOM 2392 N N . HIS A 1 327 ? 13.453 27.922 20.389 1.00 19.40 324 HIS A N 1
ATOM 2393 C CA . HIS A 1 327 ? 14.176 28.688 19.390 1.00 20.58 324 HIS A CA 1
ATOM 2394 C C . HIS A 1 327 ? 13.340 29.000 18.143 1.00 20.02 324 HIS A C 1
ATOM 2395 O O . HIS A 1 327 ? 13.580 30.006 17.498 1.00 20.41 324 HIS A O 1
ATOM 2402 N N . ALA A 1 328 ? 12.359 28.147 17.831 1.00 18.09 325 ALA A N 1
ATOM 2403 C CA . ALA A 1 328 ? 11.454 28.407 16.716 1.00 18.54 325 ALA A CA 1
ATOM 2404 C C . ALA A 1 328 ? 10.609 29.646 17.012 1.00 18.10 325 ALA A C 1
ATOM 2405 O O . ALA A 1 328 ? 10.423 30.459 16.149 1.00 18.50 325 ALA A O 1
ATOM 2407 N N . TYR A 1 329 ? 10.122 29.785 18.243 1.00 18.12 326 TYR A N 1
ATOM 2408 C CA . TYR A 1 329 ? 9.333 30.957 18.617 1.00 19.17 326 TYR A CA 1
ATOM 2409 C C . TYR A 1 329 ? 10.193 32.210 18.555 1.00 20.28 326 TYR A C 1
ATOM 2410 O O . TYR A 1 329 ? 9.775 33.232 17.999 1.00 21.48 326 TYR A O 1
ATOM 2419 N N . LEU A 1 330 ? 11.393 32.123 19.127 1.00 20.65 327 LEU A N 1
ATOM 2420 C CA . LEU A 1 330 ? 12.333 33.240 19.142 1.00 21.36 327 LEU A CA 1
ATOM 2421 C C . LEU A 1 330 ? 12.718 33.711 17.737 1.00 21.23 327 LEU A C 1
ATOM 2422 O O . LEU A 1 330 ? 12.857 34.913 17.507 1.00 21.31 327 LEU A O 1
ATOM 2427 N N . HIS A 1 331 ? 12.870 32.773 16.803 1.00 21.08 328 HIS A N 1
ATOM 2428 C CA . HIS A 1 331 ? 13.226 33.093 15.422 1.00 21.87 328 HIS A CA 1
ATOM 2429 C C . HIS A 1 331 ? 12.213 34.057 14.788 1.00 23.37 328 HIS A C 1
ATOM 2430 O O . HIS A 1 331 ? 12.605 34.990 14.085 1.00 23.61 328 HIS A O 1
ATOM 2437 N N . PHE A 1 332 ? 10.931 33.847 15.079 1.00 22.24 329 PHE A N 1
ATOM 2438 C CA . PHE A 1 332 ? 9.850 34.660 14.494 1.00 24.22 329 PHE A CA 1
ATOM 2439 C C . PHE A 1 332 ? 9.413 35.831 15.362 1.00 25.12 329 PHE A C 1
ATOM 2440 O O . PHE A 1 332 ? 8.445 36.519 15.034 1.00 25.94 329 PHE A O 1
ATOM 2448 N N . GLY A 1 333 ? 10.123 36.091 16.456 1.00 25.42 330 GLY A N 1
ATOM 2449 C CA . GLY A 1 333 ? 9.735 37.195 17.341 1.00 26.00 330 GLY A CA 1
ATOM 2450 C C . GLY A 1 333 ? 8.473 36.907 18.132 1.00 26.39 330 GLY A C 1
ATOM 2451 O O . GLY A 1 333 ? 7.790 37.829 18.560 1.00 25.87 330 GLY A O 1
ATOM 2452 N N . LEU A 1 334 ? 8.153 35.626 18.322 1.00 24.59 331 LEU A N 1
ATOM 2453 C CA . LEU A 1 334 ? 6.971 35.223 19.097 1.00 26.30 331 LEU A CA 1
ATOM 2454 C C . LEU A 1 334 ? 7.339 34.922 20.543 1.00 26.58 331 LEU A C 1
ATOM 2455 O O . LEU A 1 334 ? 8.442 34.480 20.824 1.00 26.60 331 LEU A O 1
ATOM 2460 N N . ASN A 1 335 ? 6.392 35.146 21.455 1.00 27.10 332 ASN A N 1
ATOM 2461 C CA . ASN A 1 335 ? 6.602 34.842 22.856 1.00 27.36 332 ASN A CA 1
ATOM 2462 C C . ASN A 1 335 ? 6.677 33.327 23.048 1.00 26.30 332 ASN A C 1
ATOM 2463 O O . ASN A 1 335 ? 6.006 32.575 22.341 1.00 24.64 332 ASN A O 1
ATOM 2468 N N . ILE A 1 336 ? 7.519 32.877 23.977 1.00 25.51 333 ILE A N 1
ATOM 2469 C CA . ILE A 1 336 ? 7.631 31.436 24.250 1.00 25.94 333 ILE A CA 1
ATOM 2470 C C . ILE A 1 336 ? 6.487 31.032 25.185 1.00 27.11 333 ILE A C 1
ATOM 2471 O O . ILE A 1 336 ? 6.373 31.584 26.291 1.00 26.11 333 ILE A O 1
ATOM 2476 N N . PRO A 1 337 ? 5.617 30.088 24.753 1.00 29.12 334 PRO A N 1
ATOM 2477 C CA . PRO A 1 337 ? 4.529 29.703 25.660 1.00 32.02 334 PRO A CA 1
ATOM 2478 C C . PRO A 1 337 ? 5.031 28.912 26.867 1.00 33.64 334 PRO A C 1
ATOM 2479 O O . PRO A 1 337 ? 5.954 28.114 26.744 1.00 30.21 334 PRO A O 1
ATOM 2483 N N . LYS A 1 338 ? 4.393 29.139 28.007 1.00 35.75 335 LYS A N 1
ATOM 2484 C CA . LYS A 1 338 ? 4.734 28.501 29.258 1.00 39.56 335 LYS A CA 1
ATOM 2485 C C . LYS A 1 338 ? 3.497 27.751 29.721 1.00 46.19 335 LYS A C 1
ATOM 2486 O O . LYS A 1 338 ? 2.536 28.377 30.184 1.00 47.01 335 LYS A O 1
ATOM 2492 N N . ARG A 1 339 ? 3.532 26.425 29.612 1.00 51.18 336 ARG A N 1
ATOM 2493 C CA . ARG A 1 339 ? 2.390 25.577 29.978 1.00 61.44 336 ARG A CA 1
ATOM 2494 C C . ARG A 1 339 ? 2.867 24.160 30.368 1.00 65.56 336 ARG A C 1
ATOM 2495 O O . ARG A 1 339 ? 4.066 23.944 30.566 1.00 64.03 336 ARG A O 1
ATOM 2503 N N . LEU A 1 340 ? 1.932 23.208 30.469 1.00 72.14 337 LEU A N 1
ATOM 2504 C CA . LEU A 1 340 ? 2.260 21.821 30.854 1.00 76.04 337 LEU A CA 1
ATOM 2505 C C . LEU A 1 340 ? 2.084 20.832 29.705 1.00 77.19 337 LEU A C 1
ATOM 2506 O O . LEU A 1 340 ? 1.349 21.100 28.756 1.00 76.22 337 LEU A O 1
ATOM 2511 N N . GLY A 1 341 ? 2.755 19.682 29.818 1.00 81.06 338 GLY A N 1
ATOM 2512 C CA . GLY A 1 341 ? 2.700 18.620 28.805 1.00 79.80 338 GLY A CA 1
ATOM 2513 C C . GLY A 1 341 ? 2.071 17.350 29.342 1.00 83.39 338 GLY A C 1
ATOM 2514 O O . GLY A 1 341 ? 2.496 16.820 30.369 1.00 84.46 338 GLY A O 1
#